Protein AF-A0A2V6CY61-F1 (afdb_monomer)

Sequence (206 aa):
MPGTGEECDGNGGNGAYAGGGGGGPGDGGGGGFGGGGGAGGVGNGGNGGFGGGGGSALSPGNGGAFGGHADPENGGGGAGLGGAIFSDGVGVTIRNSTFYNNSAAQGLANTAACNCGSPASNGDGVGGAVFSRNGSLTLVDVTISGNQSSGTGGVTGSGGGVVVYSDSSAAFTIQDTLLANNGASECFFTGNVTTSGVGNLVMSNG

Mean predicted aligned error: 5.8 Å

Radius of gyration: 19.44 Å; Cα contacts (8 Å, |Δi|>4): 864; chains: 1; bounding box: 52×30×65 Å

Nearest PDB structures (foldseek):
  7c7d-assembly1_A  TM=5.721E-01  e=4.050E+00  Streptomyces thermodiastaticus
  4ozz-assembly1_A  TM=5.059E-01  e=6.856E+00  Pseudomonas syringae pv. tomato str. DC3000

Solvent-accessible surface area (backbone atoms only — not comparable to full-atom values): 8680 Å² total; per-residue (Å²): 128,83,75,80,74,78,69,69,68,47,58,19,50,65,23,50,81,65,26,4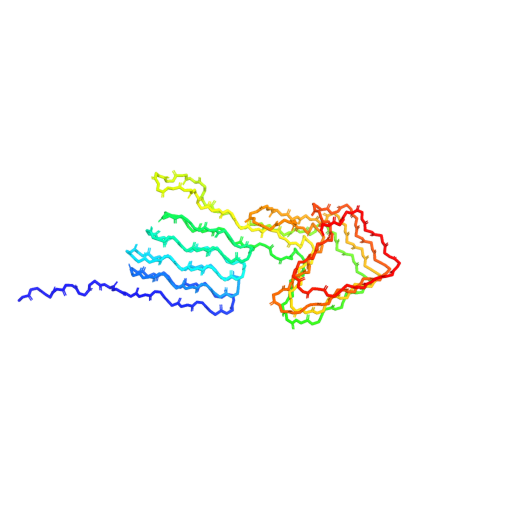5,15,32,57,15,53,19,30,16,5,34,16,12,49,54,5,30,16,5,35,11,48,82,27,36,15,4,33,16,13,52,23,1,4,3,3,16,4,82,45,42,7,44,28,22,82,32,10,3,33,21,16,57,88,27,39,17,3,28,35,15,62,18,34,74,38,66,46,71,65,45,78,45,78,48,62,76,41,76,49,65,63,26,52,5,54,37,29,74,28,57,59,75,63,53,102,81,61,73,47,14,29,34,7,21,3,27,3,0,26,31,22,39,29,37,21,35,44,36,39,32,47,28,39,36,30,52,8,30,34,37,50,72,57,74,54,97,54,26,4,1,24,32,25,43,38,21,97,70,50,24,37,40,38,41,28,52,23,40,40,41,71,33,32,63,25,24,42,24,64,45,67,44,62,50,76,50,74,48,76,58,49,72,76,44,75,75

Secondary structure (DSSP, 8-state):
---------PPPPPP-TTPPPPPBSSPPPPP-TTPPPPPBSSSBPPPP-TTPPPPPSSBPPPP-TTSPPP-SSSPPPPPEE-SSEEEESS-EEEEEEEEES-EEEPPPPP----TTSSPPPP--EE-SSEEEESSEEEEEEEEEES-EEE--SS-S---SSEEEEEEEEEEEEEES-EEES-SSSSEEEEEEEEEEEES-EES-B-

pLDDT: mean 90.08, std 12.02, range [45.91, 98.56]

Structure (mmCIF, N/CA/C/O backbone):
data_AF-A0A2V6CY61-F1
#
_entry.id   AF-A0A2V6CY61-F1
#
loop_
_atom_site.group_PDB
_atom_site.id
_atom_site.type_symbol
_atom_site.label_atom_id
_atom_site.label_alt_id
_atom_site.label_comp_id
_atom_site.label_asym_id
_atom_site.label_entity_id
_atom_site.label_seq_id
_atom_site.pdbx_PDB_ins_code
_atom_site.Cartn_x
_atom_site.Cartn_y
_atom_site.Cartn_z
_atom_site.occupancy
_atom_site.B_iso_or_equiv
_atom_site.auth_seq_id
_atom_site.auth_comp_id
_atom_site.auth_asym_id
_atom_site.auth_atom_id
_atom_site.pdbx_PDB_model_num
ATOM 1 N N . MET A 1 1 ? 31.617 -11.831 -44.313 1.00 49.31 1 MET A N 1
ATOM 2 C CA . MET A 1 1 ? 30.810 -10.705 -43.807 1.00 49.31 1 MET A CA 1
ATOM 3 C C . MET A 1 1 ? 30.778 -10.837 -42.295 1.00 49.31 1 MET A C 1
ATOM 5 O O . MET A 1 1 ? 30.472 -11.939 -41.852 1.00 49.31 1 MET A O 1
ATOM 9 N N . PRO A 1 2 ? 31.175 -9.821 -41.514 1.00 48.75 2 PRO A N 1
ATOM 10 C CA . PRO A 1 2 ? 30.897 -9.833 -40.083 1.00 48.75 2 PRO A CA 1
ATOM 11 C C . PRO A 1 2 ? 29.374 -9.812 -39.938 1.00 48.75 2 PRO A C 1
ATOM 13 O O . PRO A 1 2 ? 28.721 -9.023 -40.623 1.00 48.75 2 PRO A O 1
ATOM 16 N N . GLY A 1 3 ? 28.815 -10.728 -39.147 1.00 50.00 3 GLY A N 1
ATOM 17 C CA . GLY A 1 3 ? 27.382 -10.737 -38.873 1.00 50.00 3 GLY A CA 1
ATOM 18 C C . GLY A 1 3 ? 26.978 -9.366 -38.351 1.00 50.00 3 GLY A C 1
ATOM 19 O O . GLY A 1 3 ? 27.639 -8.829 -37.464 1.00 50.00 3 GLY A O 1
ATOM 20 N N . THR A 1 4 ? 25.943 -8.779 -38.947 1.00 54.25 4 THR A N 1
ATOM 21 C CA . THR A 1 4 ? 25.205 -7.688 -38.315 1.00 54.25 4 THR A CA 1
ATOM 22 C C . THR A 1 4 ? 24.820 -8.211 -36.944 1.00 54.25 4 THR A C 1
ATOM 24 O O . THR A 1 4 ? 24.083 -9.194 -36.877 1.00 54.25 4 THR A O 1
ATOM 27 N N . GLY A 1 5 ? 25.434 -7.669 -35.891 1.00 51.81 5 GLY A N 1
ATOM 28 C CA . GLY A 1 5 ? 25.135 -8.080 -34.531 1.00 51.81 5 GLY A CA 1
ATOM 29 C C . GLY A 1 5 ? 23.627 -8.050 -34.372 1.00 51.81 5 GLY A C 1
ATOM 30 O O . GLY A 1 5 ? 23.017 -7.011 -34.608 1.00 51.81 5 GLY A O 1
ATOM 31 N N . GLU A 1 6 ? 23.036 -9.200 -34.064 1.00 54.41 6 GLU A N 1
ATOM 32 C CA . GLU A 1 6 ? 21.750 -9.211 -33.391 1.00 54.41 6 GLU A CA 1
ATOM 33 C C . GLU A 1 6 ? 22.022 -8.448 -32.095 1.00 54.41 6 GLU A C 1
ATOM 35 O O . GLU A 1 6 ? 22.594 -8.990 -31.146 1.00 54.41 6 GLU A O 1
ATOM 40 N N . GLU A 1 7 ? 21.762 -7.136 -32.108 1.00 59.94 7 GLU A N 1
ATOM 41 C CA . GLU A 1 7 ? 21.542 -6.403 -30.875 1.00 59.94 7 GLU A CA 1
ATOM 42 C C . GLU A 1 7 ? 20.523 -7.243 -30.124 1.00 59.94 7 GLU A C 1
ATOM 44 O O . GLU A 1 7 ? 19.507 -7.667 -30.680 1.00 59.94 7 GLU A O 1
ATOM 49 N N . CYS A 1 8 ? 20.882 -7.644 -28.908 1.00 62.34 8 CYS A N 1
ATOM 50 C CA . CYS A 1 8 ? 19.969 -8.367 -28.057 1.00 62.34 8 CYS A CA 1
ATOM 51 C C . CYS A 1 8 ? 18.772 -7.433 -27.852 1.00 62.34 8 CYS A C 1
ATOM 53 O O . CYS A 1 8 ? 18.807 -6.646 -26.931 1.00 62.34 8 CYS A O 1
ATOM 55 N N . ASP A 1 9 ? 17.736 -7.477 -28.685 1.00 72.31 9 ASP A N 1
ATOM 56 C CA . ASP A 1 9 ? 16.519 -6.658 -28.562 1.00 72.31 9 ASP A CA 1
ATOM 57 C C . ASP A 1 9 ? 15.509 -7.355 -27.636 1.00 72.31 9 ASP A C 1
ATOM 59 O O . ASP A 1 9 ? 14.292 -7.313 -27.814 1.00 72.31 9 ASP A O 1
ATOM 63 N N . GLY A 1 10 ? 16.028 -8.099 -26.659 1.00 86.69 10 GLY A N 1
ATOM 64 C CA . GLY A 1 10 ? 15.229 -8.896 -25.749 1.00 86.69 10 GLY A CA 1
ATOM 65 C C . GLY A 1 10 ? 14.416 -7.995 -24.832 1.00 86.69 10 GLY A C 1
ATOM 66 O O . GLY A 1 10 ? 14.982 -7.260 -24.021 1.00 86.69 10 GLY A O 1
ATOM 67 N N . ASN A 1 11 ? 13.094 -8.098 -24.928 1.00 94.31 11 ASN A N 1
ATOM 68 C CA . ASN A 1 11 ? 12.200 -7.511 -23.942 1.00 94.31 11 ASN A CA 1
ATOM 69 C C . ASN A 1 11 ? 12.273 -8.288 -22.625 1.00 94.31 11 ASN A C 1
ATOM 71 O O . ASN A 1 11 ? 12.422 -9.514 -22.597 1.00 94.31 11 ASN A O 1
ATOM 75 N N . GLY A 1 12 ? 12.120 -7.557 -21.530 1.00 95.50 12 GLY A N 1
ATOM 76 C CA . GLY A 1 12 ? 11.993 -8.107 -20.196 1.00 95.50 12 GLY A CA 1
ATOM 77 C C . GLY A 1 12 ? 10.697 -8.898 -20.012 1.00 95.50 12 GLY A C 1
ATOM 78 O O . GLY A 1 12 ? 9.637 -8.540 -20.524 1.00 95.50 12 GLY A O 1
ATOM 79 N N . GLY A 1 13 ? 10.767 -9.989 -19.249 1.00 96.56 13 GLY A N 1
ATOM 80 C CA . GLY A 1 13 ? 9.587 -10.778 -18.891 1.00 96.56 13 GLY A CA 1
ATOM 81 C C . GLY A 1 13 ? 8.733 -10.094 -17.822 1.00 96.56 13 GLY A C 1
ATOM 82 O O . GLY A 1 13 ? 9.265 -9.474 -16.905 1.00 96.56 13 GLY A O 1
ATOM 83 N N . ASN A 1 14 ? 7.412 -10.241 -17.904 1.00 97.56 14 ASN A N 1
ATOM 84 C CA . ASN A 1 14 ? 6.507 -9.719 -16.880 1.00 97.56 14 ASN A CA 1
ATOM 85 C C . ASN A 1 14 ? 6.569 -10.554 -15.593 1.00 97.56 14 ASN A C 1
ATOM 87 O O . ASN A 1 14 ? 6.649 -11.784 -15.633 1.00 97.56 14 ASN A O 1
ATOM 91 N N . GLY A 1 15 ? 6.472 -9.874 -14.456 1.00 96.62 15 GLY A N 1
ATOM 92 C CA . GLY A 1 15 ? 6.375 -10.486 -13.142 1.00 96.62 15 GLY A CA 1
ATOM 93 C C . GLY A 1 15 ? 4.994 -11.089 -12.871 1.00 96.62 15 GLY A C 1
ATOM 94 O O . GLY A 1 15 ? 3.961 -10.562 -13.284 1.00 96.62 15 GLY A O 1
ATOM 95 N N . ALA A 1 16 ? 4.977 -12.201 -12.138 1.00 94.44 16 ALA A N 1
ATOM 96 C CA . ALA A 1 16 ? 3.767 -12.759 -11.532 1.00 94.44 16 ALA A CA 1
ATOM 97 C C . ALA A 1 16 ? 3.518 -12.130 -10.145 1.00 94.44 16 ALA A C 1
ATOM 99 O O . ALA A 1 16 ? 4.189 -11.178 -9.760 1.00 94.44 16 ALA A O 1
ATOM 100 N N . TYR A 1 17 ? 2.566 -12.643 -9.362 1.00 93.12 17 TYR A N 1
ATOM 101 C CA . TYR A 1 17 ? 2.333 -12.174 -7.988 1.00 93.12 17 TYR A CA 1
ATOM 102 C C . TYR A 1 17 ? 3.640 -12.148 -7.168 1.00 93.12 17 TYR A C 1
ATOM 104 O O . TYR A 1 17 ? 4.367 -13.140 -7.152 1.00 93.12 17 TYR A O 1
ATOM 112 N N . ALA A 1 18 ? 3.942 -11.014 -6.524 1.00 89.44 18 ALA A N 1
ATOM 113 C CA . ALA A 1 18 ? 5.205 -10.707 -5.835 1.00 89.44 18 ALA A CA 1
ATOM 114 C C . ALA A 1 18 ? 6.481 -10.725 -6.706 1.00 89.44 18 ALA A C 1
ATOM 116 O O . ALA A 1 18 ? 7.573 -10.463 -6.207 1.00 89.44 18 ALA A O 1
ATOM 117 N N . GLY A 1 19 ? 6.367 -11.008 -8.004 1.00 94.69 19 GLY A N 1
ATOM 118 C CA . GLY A 1 19 ? 7.470 -11.007 -8.956 1.00 94.69 19 GLY A CA 1
ATOM 119 C C . GLY A 1 19 ? 7.670 -9.635 -9.592 1.00 94.69 19 GLY A C 1
ATOM 120 O O . GLY A 1 19 ? 6.715 -9.002 -10.043 1.00 94.69 19 GLY A O 1
ATOM 121 N N . GLY A 1 20 ? 8.923 -9.190 -9.656 1.00 96.25 20 GLY A N 1
ATOM 122 C CA . GLY A 1 20 ? 9.311 -8.024 -10.447 1.00 96.25 20 GLY A CA 1
ATOM 123 C C . GLY A 1 20 ? 9.363 -8.335 -11.943 1.00 96.25 20 GLY A C 1
ATOM 124 O O . GLY A 1 20 ? 9.482 -9.495 -12.345 1.00 96.25 20 GLY A O 1
ATOM 125 N N . GLY A 1 21 ? 9.285 -7.290 -12.758 1.00 96.88 21 GLY A N 1
ATOM 126 C CA . GLY A 1 21 ? 9.560 -7.380 -14.183 1.00 96.88 21 GLY A CA 1
ATOM 127 C C . GLY A 1 21 ? 11.053 -7.553 -14.460 1.00 96.88 21 GLY A C 1
ATOM 128 O O . GLY A 1 21 ? 11.902 -6.965 -13.788 1.00 96.88 21 GLY A O 1
ATOM 129 N N . GLY A 1 22 ? 11.389 -8.364 -15.459 1.00 96.31 22 GLY A N 1
ATOM 130 C CA . GLY A 1 22 ?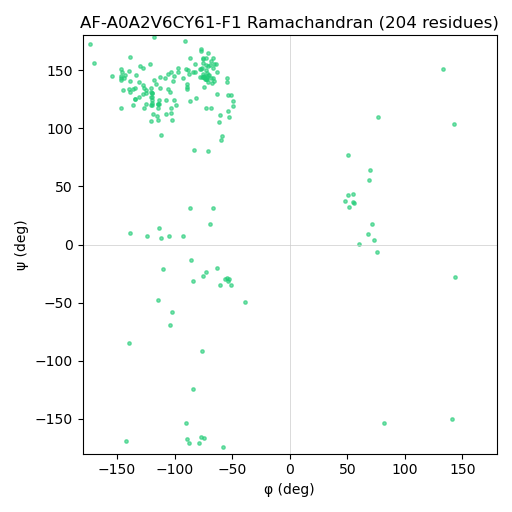 12.755 -8.492 -15.953 1.00 96.31 22 GLY A CA 1
ATOM 131 C C . GLY A 1 22 ? 13.201 -7.215 -16.660 1.00 96.31 22 GLY A C 1
ATOM 132 O O . GLY A 1 22 ? 12.408 -6.578 -17.350 1.00 96.31 22 GLY A O 1
ATOM 133 N N . GLY A 1 23 ? 14.469 -6.844 -16.502 1.00 95.38 23 GLY A N 1
ATOM 134 C CA . GLY A 1 23 ? 15.074 -5.808 -17.334 1.00 95.38 23 GLY A CA 1
ATOM 135 C C . GLY A 1 23 ? 15.331 -6.318 -18.751 1.00 95.38 23 GLY A C 1
ATOM 136 O O . GLY A 1 23 ? 15.508 -7.522 -18.955 1.00 95.38 23 GLY A O 1
ATOM 137 N N . GLY A 1 24 ? 15.369 -5.404 -19.712 1.00 91.94 24 GLY A N 1
ATOM 138 C CA . GLY A 1 24 ? 15.649 -5.724 -21.102 1.00 91.94 24 GLY A CA 1
ATOM 139 C C . GLY A 1 24 ? 16.409 -4.594 -21.797 1.00 91.94 24 GLY A C 1
ATOM 140 O O . GLY A 1 24 ? 16.142 -3.428 -21.524 1.00 91.94 24 GLY A O 1
ATOM 141 N N . PRO A 1 25 ? 17.356 -4.900 -22.696 1.00 90.75 25 PRO A N 1
ATOM 142 C CA . PRO A 1 25 ? 17.915 -3.913 -23.629 1.00 90.75 25 PRO A CA 1
ATOM 143 C C . PRO A 1 25 ? 16.841 -3.215 -24.489 1.00 90.75 25 PRO A C 1
ATOM 145 O O . PRO A 1 25 ? 17.009 -2.040 -24.811 1.00 90.75 25 PRO A O 1
ATOM 148 N N . GLY A 1 26 ? 15.730 -3.903 -24.789 1.00 92.75 26 GLY A N 1
ATOM 149 C CA . GLY A 1 26 ? 14.505 -3.321 -25.348 1.00 92.75 26 GLY A CA 1
ATOM 150 C C . GLY A 1 26 ? 13.592 -2.732 -24.265 1.00 92.75 26 GLY A C 1
ATOM 151 O O . GLY A 1 26 ? 14.015 -1.878 -23.483 1.00 92.75 26 GLY A O 1
ATOM 152 N N . ASP A 1 27 ? 12.338 -3.187 -24.220 1.00 95.75 27 ASP A N 1
ATOM 153 C CA . ASP A 1 27 ? 11.388 -2.818 -23.165 1.00 95.75 27 ASP A CA 1
ATOM 154 C C . ASP A 1 27 ? 11.654 -3.599 -21.868 1.00 95.75 27 ASP A C 1
ATOM 156 O O . ASP A 1 27 ? 11.976 -4.790 -21.886 1.00 95.75 27 ASP A O 1
ATOM 160 N N . GLY A 1 28 ? 11.448 -2.950 -20.726 1.00 96.94 28 GLY A N 1
ATOM 161 C CA . GLY A 1 28 ? 11.366 -3.595 -19.424 1.00 96.94 28 GLY A CA 1
ATOM 162 C C . GLY A 1 28 ? 10.019 -4.292 -19.216 1.00 96.94 28 GLY A C 1
ATOM 163 O O . GLY A 1 28 ? 8.968 -3.806 -19.633 1.00 96.94 28 GLY A O 1
ATOM 164 N N . GLY A 1 29 ? 10.031 -5.436 -18.532 1.00 97.75 29 GLY A N 1
ATOM 165 C CA . GLY A 1 29 ? 8.809 -6.157 -18.180 1.00 97.75 29 GLY A CA 1
ATOM 166 C C . GLY A 1 29 ? 8.016 -5.444 -17.082 1.00 97.75 29 GLY A C 1
ATOM 167 O O . GLY A 1 29 ? 8.593 -4.833 -16.183 1.00 97.75 29 GLY A O 1
ATOM 168 N N . GLY A 1 30 ? 6.689 -5.544 -17.107 1.00 97.94 30 GLY A N 1
ATOM 169 C CA . GLY A 1 30 ? 5.834 -5.050 -16.026 1.00 97.94 30 GLY A CA 1
ATOM 170 C C . GLY A 1 30 ? 5.962 -5.898 -14.757 1.00 97.94 30 GLY A C 1
ATOM 171 O O . GLY A 1 30 ? 6.148 -7.113 -14.831 1.00 97.94 30 GLY A O 1
ATOM 172 N N . GLY A 1 31 ? 5.852 -5.274 -13.587 1.00 97.38 31 GLY A N 1
ATOM 173 C CA . GLY A 1 31 ? 5.807 -5.969 -12.303 1.00 97.38 31 GLY A CA 1
ATOM 174 C C . GLY A 1 31 ? 4.435 -6.586 -12.018 1.00 97.38 31 GLY A C 1
ATOM 175 O O . GLY A 1 31 ? 3.404 -6.083 -12.465 1.00 97.38 31 GLY A O 1
ATOM 176 N N . GLY A 1 32 ? 4.405 -7.674 -11.248 1.00 94.94 32 GLY A N 1
ATOM 177 C CA . GLY A 1 32 ? 3.160 -8.215 -10.703 1.00 94.94 32 GLY A CA 1
ATOM 178 C C 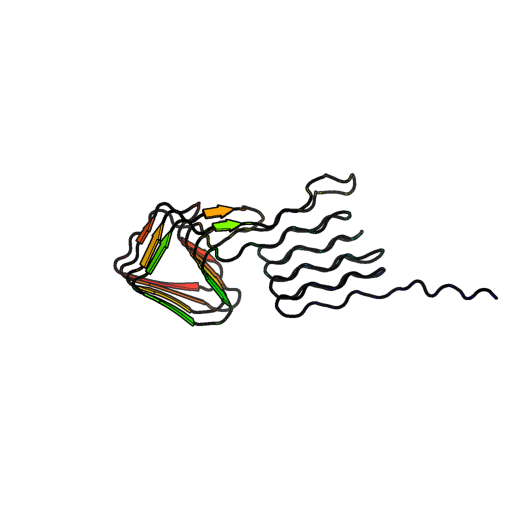. GLY A 1 32 ? 2.815 -7.606 -9.342 1.00 94.94 32 GLY A C 1
ATOM 179 O O . GLY A 1 32 ? 3.388 -6.601 -8.931 1.00 94.94 32 GLY A O 1
ATOM 180 N N . PHE A 1 33 ? 1.859 -8.186 -8.609 1.00 93.44 33 PHE A N 1
ATOM 181 C CA . PHE A 1 33 ? 1.401 -7.625 -7.328 1.00 93.44 33 PHE A CA 1
ATOM 182 C C . PHE A 1 33 ? 2.566 -7.389 -6.347 1.00 93.44 33 PHE A C 1
ATOM 184 O O . PHE A 1 33 ? 3.204 -8.346 -5.923 1.00 93.44 33 PHE A O 1
ATOM 191 N N . GLY A 1 34 ? 2.850 -6.127 -6.001 1.00 90.62 34 GLY A N 1
ATOM 192 C CA . GLY A 1 34 ? 3.970 -5.738 -5.127 1.00 90.62 34 GLY A CA 1
ATOM 193 C C . GLY A 1 34 ? 5.363 -5.771 -5.779 1.00 90.62 34 GLY A C 1
ATOM 194 O O . GLY A 1 34 ? 6.325 -5.326 -5.163 1.00 90.62 34 GLY A O 1
ATOM 195 N N . GLY A 1 35 ? 5.487 -6.259 -7.016 1.00 95.25 35 GLY A N 1
ATOM 196 C CA . GLY A 1 35 ? 6.735 -6.273 -7.775 1.00 95.25 35 GLY A CA 1
ATOM 197 C C . GLY A 1 35 ? 6.927 -4.998 -8.594 1.00 95.25 35 GLY A C 1
ATOM 198 O O . GLY A 1 35 ? 5.983 -4.496 -9.208 1.00 95.25 35 GLY A O 1
ATOM 199 N N . GLY A 1 36 ? 8.154 -4.475 -8.613 1.00 96.69 36 GLY A N 1
ATOM 200 C CA . GLY A 1 36 ? 8.527 -3.332 -9.449 1.00 96.69 36 GLY A CA 1
ATOM 201 C C . GLY A 1 36 ? 8.640 -3.690 -10.933 1.00 96.69 36 GLY A C 1
ATOM 202 O O . GLY A 1 36 ? 8.780 -4.862 -11.294 1.00 96.69 36 GLY A O 1
ATOM 203 N N . GLY A 1 37 ? 8.579 -2.676 -11.790 1.00 97.69 37 GLY A N 1
ATOM 204 C CA . GLY A 1 37 ? 8.854 -2.821 -13.215 1.00 97.69 37 GLY A CA 1
ATOM 205 C C . GLY A 1 37 ? 10.344 -3.010 -13.510 1.00 97.69 37 GLY A C 1
ATOM 206 O O . GLY A 1 37 ? 11.206 -2.526 -12.776 1.00 97.69 37 GLY A O 1
ATOM 207 N N . GLY A 1 38 ? 10.651 -3.721 -14.592 1.00 97.31 38 GLY A N 1
ATOM 208 C CA . GLY A 1 38 ? 12.016 -3.894 -15.082 1.00 97.31 38 GLY A CA 1
ATOM 209 C C . GLY A 1 38 ? 12.521 -2.659 -15.826 1.00 97.31 38 GLY A C 1
ATOM 210 O O . GLY A 1 38 ? 11.737 -1.930 -16.432 1.00 97.31 38 GLY A O 1
ATOM 211 N N . ALA A 1 39 ? 13.833 -2.426 -15.800 1.00 96.31 39 ALA A N 1
ATOM 212 C CA . ALA A 1 39 ? 14.441 -1.351 -16.581 1.00 96.31 39 ALA A CA 1
ATOM 213 C C . ALA A 1 39 ? 14.420 -1.674 -18.085 1.00 96.31 39 ALA A C 1
ATOM 215 O O . ALA A 1 39 ? 14.670 -2.818 -18.476 1.00 96.31 39 ALA A O 1
ATOM 216 N N . GLY A 1 40 ? 14.141 -0.663 -18.903 1.00 93.38 40 GLY A N 1
ATOM 217 C CA . GLY A 1 40 ? 14.290 -0.710 -20.356 1.00 93.38 40 GLY A CA 1
ATOM 218 C C . GLY A 1 40 ? 15.576 -0.004 -20.774 1.00 93.38 40 GLY A C 1
ATOM 219 O O . GLY A 1 40 ? 15.941 1.016 -20.192 1.00 93.38 40 GLY A O 1
ATOM 220 N N . GLY A 1 41 ? 16.283 -0.549 -21.761 1.00 88.06 41 GLY A N 1
ATOM 221 C CA . GLY A 1 41 ? 17.471 0.080 -22.330 1.00 88.06 41 GLY A CA 1
ATOM 222 C C . GLY A 1 41 ? 17.080 1.226 -23.259 1.00 88.06 41 GLY A C 1
ATOM 223 O O . GLY A 1 41 ? 16.915 2.368 -22.834 1.00 88.06 41 GLY A O 1
ATOM 224 N N . VAL A 1 42 ? 16.921 0.910 -24.545 1.00 87.25 42 VAL A N 1
ATOM 225 C CA . VAL A 1 42 ? 16.436 1.871 -25.553 1.00 87.25 42 VAL A CA 1
ATOM 226 C C . VAL A 1 42 ? 14.905 1.941 -25.624 1.00 87.25 42 VAL A C 1
ATOM 228 O O . VAL A 1 42 ? 14.372 2.857 -26.248 1.00 87.25 42 VAL A O 1
ATOM 231 N N . GLY A 1 43 ? 14.208 0.981 -25.005 1.00 90.75 43 GLY A N 1
ATOM 232 C CA . GLY A 1 43 ? 12.749 0.900 -24.964 1.00 90.75 43 GLY A CA 1
ATOM 233 C C . GLY A 1 43 ? 12.114 1.624 -23.774 1.00 90.75 43 GLY A C 1
ATOM 234 O O . GLY A 1 43 ? 12.646 2.597 -23.236 1.00 90.75 43 GLY A O 1
ATOM 235 N N . ASN A 1 44 ? 10.938 1.147 -23.377 1.00 95.50 44 ASN A N 1
ATOM 236 C CA . ASN A 1 44 ? 10.169 1.661 -22.248 1.00 95.50 44 ASN A CA 1
ATOM 237 C C . ASN A 1 44 ? 10.539 0.947 -20.948 1.00 95.50 44 ASN A C 1
ATOM 239 O O . ASN A 1 44 ? 10.873 -0.236 -20.942 1.00 95.50 44 ASN A O 1
ATOM 243 N N . GLY A 1 45 ? 10.406 1.645 -19.827 1.00 97.00 45 GLY A N 1
ATOM 244 C CA . GLY A 1 45 ? 10.481 1.045 -18.506 1.00 97.00 45 GLY A CA 1
ATOM 245 C C . GLY A 1 45 ? 9.202 0.271 -18.206 1.00 97.00 45 GLY A C 1
ATOM 246 O O . GLY A 1 45 ? 8.100 0.680 -18.579 1.00 97.00 45 GLY A O 1
ATOM 247 N N . GLY A 1 46 ? 9.331 -0.847 -17.502 1.00 98.00 46 GLY A N 1
ATOM 248 C CA . GLY A 1 46 ? 8.175 -1.604 -17.047 1.00 98.00 46 GLY A CA 1
ATOM 249 C C . GLY A 1 46 ? 7.359 -0.816 -16.022 1.00 98.00 46 GLY A C 1
ATOM 250 O O . GLY A 1 46 ? 7.917 -0.171 -15.136 1.00 98.00 46 GLY A O 1
ATOM 251 N N . ASN A 1 47 ? 6.031 -0.898 -16.088 1.00 97.94 47 ASN A N 1
ATOM 252 C CA . ASN A 1 47 ? 5.182 -0.382 -15.011 1.00 97.94 47 ASN A CA 1
ATOM 253 C C . ASN A 1 47 ? 5.268 -1.304 -13.786 1.00 97.94 47 ASN A C 1
ATOM 255 O O . ASN A 1 47 ? 5.317 -2.527 -13.932 1.00 97.94 47 ASN A O 1
ATOM 259 N N . GLY A 1 48 ? 5.257 -0.737 -12.584 1.00 97.12 48 GLY A N 1
ATOM 260 C CA . GLY A 1 48 ? 5.128 -1.498 -11.347 1.00 97.12 48 GLY A CA 1
ATOM 261 C C . GLY A 1 48 ? 3.720 -2.068 -11.170 1.00 97.12 48 GLY A C 1
ATOM 262 O O . GLY A 1 48 ? 2.740 -1.529 -11.690 1.00 97.12 48 GLY A O 1
ATOM 263 N N . GLY A 1 49 ? 3.601 -3.168 -10.425 1.00 95.69 49 GLY A N 1
ATOM 264 C CA . GLY A 1 49 ? 2.293 -3.657 -9.986 1.00 95.69 49 GLY A CA 1
ATOM 265 C C . GLY A 1 49 ? 1.759 -2.867 -8.788 1.00 95.69 49 GLY A C 1
ATOM 266 O O . GLY A 1 49 ? 2.345 -1.872 -8.393 1.00 95.69 49 GLY A O 1
ATOM 267 N N . PHE A 1 50 ? 0.667 -3.321 -8.163 1.00 93.56 50 PHE A N 1
ATOM 268 C CA . PHE A 1 50 ? -0.097 -2.580 -7.134 1.00 93.56 50 PHE A CA 1
ATOM 269 C C . PHE A 1 50 ? 0.725 -1.750 -6.120 1.00 93.56 50 PHE A C 1
ATOM 271 O O . PHE A 1 50 ? 0.430 -0.576 -5.910 1.00 93.56 50 PHE A O 1
ATOM 278 N N . GLY A 1 51 ? 1.755 -2.351 -5.518 1.00 93.94 51 GLY A N 1
ATOM 279 C CA . GLY A 1 51 ? 2.707 -1.679 -4.624 1.00 93.94 51 GLY A CA 1
ATOM 280 C C . GLY A 1 51 ? 4.134 -1.604 -5.176 1.00 93.94 51 GLY A C 1
ATOM 281 O O . GLY A 1 51 ? 5.066 -1.384 -4.419 1.00 93.94 51 GLY A O 1
ATOM 282 N N . GLY A 1 52 ? 4.345 -1.869 -6.461 1.00 95.50 52 GLY A N 1
ATOM 283 C CA . GLY A 1 52 ? 5.657 -1.822 -7.098 1.00 95.50 52 GLY A CA 1
ATOM 284 C C . GLY A 1 52 ? 5.941 -0.461 -7.723 1.00 95.50 52 GLY A C 1
ATOM 285 O O . GLY A 1 52 ? 5.045 0.156 -8.297 1.00 95.50 52 GLY A O 1
ATOM 286 N N . GLY A 1 53 ? 7.194 -0.014 -7.649 1.00 95.81 53 GLY A N 1
ATOM 28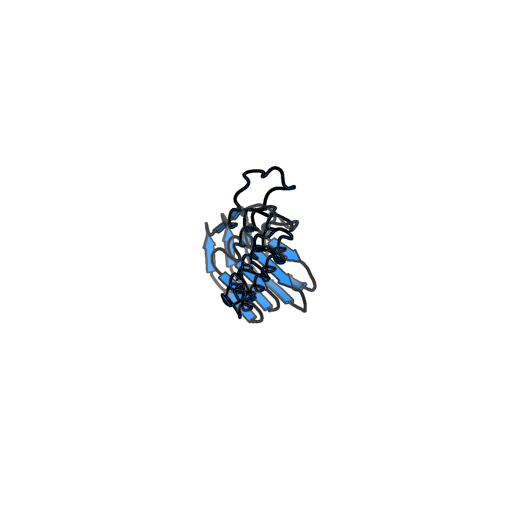7 C CA . GLY A 1 53 ? 7.654 1.162 -8.384 1.00 95.81 53 GLY A CA 1
ATOM 288 C C . GLY A 1 53 ? 7.861 0.881 -9.876 1.00 95.81 53 GLY A C 1
ATOM 289 O O . GLY A 1 53 ? 7.998 -0.274 -10.290 1.00 95.81 53 GLY A O 1
ATOM 290 N N . GLY A 1 54 ? 7.879 1.935 -10.689 1.00 96.62 54 GLY A N 1
ATOM 291 C CA . GLY A 1 54 ? 8.205 1.836 -12.114 1.00 96.62 54 GLY A CA 1
ATOM 292 C C . GLY A 1 54 ? 9.676 1.484 -12.372 1.00 96.62 54 GLY A C 1
ATOM 293 O O . GLY A 1 54 ? 10.540 1.733 -11.529 1.00 96.62 54 GLY A O 1
ATOM 294 N N . GLY A 1 55 ? 9.967 0.930 -13.548 1.00 96.69 55 GLY A N 1
ATOM 295 C CA . GLY A 1 55 ? 11.327 0.710 -14.046 1.00 96.69 55 GLY A CA 1
ATOM 296 C C . GLY A 1 55 ? 11.871 1.922 -14.807 1.00 96.69 55 GLY A C 1
ATOM 297 O O . GLY A 1 55 ? 11.114 2.622 -15.482 1.00 96.69 55 GLY A O 1
ATOM 298 N N . SER A 1 56 ? 13.179 2.169 -14.718 1.00 95.00 56 SER A N 1
ATOM 299 C CA . SER A 1 56 ? 13.839 3.248 -15.463 1.00 95.00 56 SER A CA 1
ATOM 300 C C . SER A 1 56 ? 14.006 2.904 -16.941 1.00 95.00 56 SER A C 1
ATOM 302 O O . SER A 1 56 ? 14.244 1.749 -17.292 1.00 95.00 56 SER A O 1
ATOM 304 N N . ALA A 1 57 ? 13.869 3.911 -17.800 1.00 94.25 57 ALA A N 1
ATOM 305 C CA . ALA A 1 57 ? 14.220 3.881 -19.221 1.00 94.25 57 ALA A CA 1
ATOM 306 C C . ALA A 1 57 ? 14.065 5.287 -19.814 1.00 94.25 57 ALA A C 1
ATOM 308 O O . ALA A 1 57 ? 13.456 6.150 -19.191 1.00 94.25 57 ALA A O 1
ATOM 309 N N . LEU A 1 58 ? 14.475 5.508 -21.067 1.00 90.50 58 LEU A N 1
ATOM 310 C CA . LEU A 1 58 ? 14.213 6.780 -21.764 1.00 90.50 58 LEU A CA 1
ATOM 311 C C . LEU A 1 58 ? 12.734 7.205 -21.716 1.00 90.50 58 LEU A C 1
ATOM 313 O O . LEU A 1 58 ? 12.440 8.394 -21.611 1.00 90.50 58 LEU A O 1
ATOM 317 N N . SER A 1 59 ? 11.819 6.231 -21.767 1.00 93.44 59 SER A N 1
ATOM 318 C CA . SER A 1 59 ? 10.402 6.393 -21.420 1.00 93.44 59 SER A CA 1
ATOM 319 C C . SER A 1 59 ? 10.106 5.611 -20.133 1.00 93.44 59 SER A C 1
ATOM 321 O O . SER A 1 59 ? 9.877 4.401 -20.209 1.00 93.44 59 SER A O 1
ATOM 323 N N . PRO A 1 60 ? 10.161 6.251 -18.950 1.00 95.00 60 PRO A N 1
ATOM 324 C CA . PRO A 1 60 ? 10.091 5.553 -17.668 1.00 95.00 60 PRO A CA 1
ATOM 325 C C . PRO A 1 60 ? 8.736 4.900 -17.406 1.00 95.00 60 PRO A C 1
ATOM 327 O O . PRO A 1 60 ? 7.689 5.384 -17.842 1.00 95.00 60 PRO A O 1
ATOM 330 N N . GLY A 1 61 ? 8.760 3.820 -16.628 1.00 96.44 61 GLY A N 1
ATOM 331 C CA . GLY A 1 61 ? 7.558 3.151 -16.156 1.00 96.44 61 GLY A CA 1
ATOM 332 C C . GLY A 1 61 ? 6.868 3.904 -15.017 1.00 96.44 61 GLY A C 1
ATOM 333 O O . GLY A 1 61 ? 7.494 4.573 -14.190 1.00 96.44 61 GLY A O 1
ATOM 334 N N . ASN A 1 62 ? 5.554 3.735 -14.926 1.00 96.00 62 ASN A N 1
ATOM 335 C CA . ASN A 1 62 ? 4.758 4.228 -13.809 1.00 96.00 62 ASN A CA 1
ATOM 336 C C . ASN A 1 62 ? 4.785 3.252 -12.630 1.00 96.00 62 ASN A C 1
ATOM 338 O O . ASN A 1 62 ? 4.846 2.038 -12.827 1.00 96.00 62 ASN A O 1
ATOM 342 N N . GLY A 1 63 ? 4.698 3.775 -11.408 1.00 95.00 63 GLY A N 1
ATOM 343 C CA . GLY A 1 63 ? 4.400 2.953 -10.239 1.00 95.00 63 GLY A CA 1
ATOM 344 C C . GLY A 1 63 ? 2.946 2.478 -10.233 1.00 95.00 63 GLY A C 1
ATOM 345 O O . GLY A 1 63 ? 2.106 2.983 -10.984 1.00 95.00 63 GLY A O 1
ATOM 346 N N . GLY A 1 64 ? 2.652 1.486 -9.393 1.00 94.00 64 GLY A N 1
ATOM 347 C CA . GLY A 1 64 ? 1.275 1.085 -9.113 1.00 94.00 64 GLY A CA 1
ATOM 348 C C . GLY A 1 64 ? 0.534 2.066 -8.207 1.00 94.00 64 GLY A C 1
ATOM 349 O O . GLY A 1 64 ? 1.003 3.163 -7.931 1.00 94.00 64 GLY A O 1
ATOM 350 N N . ALA A 1 65 ? -0.616 1.637 -7.682 1.00 91.81 65 ALA A N 1
ATOM 351 C CA . ALA A 1 65 ? -1.482 2.456 -6.827 1.00 91.81 65 ALA A CA 1
ATOM 352 C C . ALA A 1 65 ? -0.769 3.080 -5.611 1.00 91.81 65 ALA A C 1
ATOM 354 O O . ALA A 1 65 ? -1.156 4.160 -5.181 1.00 91.81 65 ALA A O 1
ATOM 355 N N . PHE A 1 66 ? 0.248 2.399 -5.075 1.00 92.62 66 PHE A N 1
ATOM 356 C CA . PHE A 1 66 ? 1.065 2.865 -3.947 1.00 92.62 66 PHE A CA 1
ATOM 357 C C . PHE A 1 66 ? 2.566 2.903 -4.284 1.00 92.62 66 PHE A C 1
ATOM 359 O O . PHE A 1 66 ? 3.406 3.057 -3.399 1.00 92.62 66 PHE A O 1
ATOM 366 N N . GLY A 1 67 ? 2.928 2.676 -5.548 1.00 93.94 67 GLY A N 1
ATOM 367 C CA . GLY A 1 67 ? 4.315 2.663 -6.001 1.00 93.94 67 GLY A CA 1
ATOM 368 C C . GLY A 1 67 ? 4.719 4.001 -6.604 1.00 93.94 67 GLY A C 1
ATOM 369 O O . GLY A 1 67 ? 3.915 4.672 -7.240 1.00 93.94 67 GLY A O 1
ATOM 370 N N . GLY A 1 68 ? 5.987 4.360 -6.460 1.00 93.69 68 GLY A N 1
ATOM 371 C CA . GLY A 1 68 ? 6.547 5.550 -7.077 1.00 93.69 68 GLY A CA 1
ATOM 372 C C . GLY A 1 68 ? 6.783 5.381 -8.578 1.00 93.69 68 GLY A C 1
ATOM 373 O O . GLY A 1 68 ? 7.124 4.299 -9.067 1.00 93.69 68 GLY A O 1
ATOM 374 N N . HIS A 1 69 ? 6.631 6.470 -9.323 1.00 94.25 69 HIS A N 1
ATOM 375 C CA . HIS A 1 69 ? 7.030 6.574 -10.726 1.00 94.25 69 HIS A CA 1
ATOM 376 C C . HIS A 1 69 ? 8.555 6.616 -10.861 1.00 94.25 69 HIS A C 1
ATOM 378 O O . HIS A 1 69 ? 9.233 7.241 -10.040 1.00 94.25 69 HIS A O 1
ATOM 384 N N . ALA A 1 70 ? 9.071 5.963 -11.902 1.00 94.69 70 ALA A N 1
ATOM 385 C CA . ALA A 1 70 ? 10.474 6.046 -12.280 1.00 94.69 70 ALA A CA 1
ATOM 386 C C . ALA A 1 70 ? 10.792 7.358 -13.007 1.00 94.69 70 ALA A C 1
ATOM 388 O O . ALA A 1 70 ? 9.902 8.058 -13.492 1.00 94.69 70 ALA A O 1
ATOM 389 N N . ASP A 1 71 ? 12.083 7.634 -13.128 1.00 93.44 71 ASP A N 1
ATOM 390 C CA . ASP A 1 71 ? 12.641 8.583 -14.082 1.00 93.44 71 ASP A CA 1
ATOM 391 C C . ASP A 1 71 ? 13.582 7.835 -15.055 1.00 93.44 71 ASP A C 1
ATOM 393 O O . ASP A 1 71 ? 13.730 6.608 -14.959 1.00 93.44 71 ASP A O 1
ATOM 397 N N . PRO A 1 72 ? 14.191 8.520 -16.039 1.00 92.50 72 PRO A N 1
ATOM 398 C CA . PRO A 1 72 ? 15.030 7.833 -17.014 1.00 92.50 72 PRO A CA 1
ATOM 399 C C . PRO A 1 72 ? 16.282 7.142 -16.478 1.00 92.50 72 PRO A C 1
ATOM 401 O O . PRO A 1 72 ? 16.800 6.238 -17.131 1.00 92.50 72 PRO A O 1
ATOM 404 N N . GLU A 1 73 ? 16.758 7.521 -15.299 1.00 91.50 73 GLU A N 1
ATOM 405 C CA . GLU A 1 73 ? 17.984 6.997 -14.699 1.00 91.50 73 GLU A CA 1
ATOM 406 C C . GLU A 1 73 ? 17.695 6.111 -13.475 1.00 91.50 73 GLU A C 1
ATOM 408 O O . GLU A 1 73 ? 18.508 5.256 -13.122 1.00 91.50 73 GLU A O 1
ATOM 413 N N . ASN A 1 74 ? 16.525 6.261 -12.852 1.00 93.12 74 ASN A N 1
ATOM 414 C CA . ASN A 1 74 ? 16.198 5.691 -11.553 1.00 93.12 74 ASN A CA 1
ATOM 415 C C . ASN A 1 74 ? 14.816 5.029 -11.548 1.00 93.12 74 ASN A C 1
ATOM 417 O O . ASN A 1 74 ? 13.824 5.590 -12.009 1.00 93.12 74 ASN A O 1
ATOM 421 N N . GLY A 1 75 ? 14.739 3.831 -10.966 1.00 93.94 75 GLY A N 1
ATOM 422 C CA . GLY A 1 75 ? 13.461 3.181 -10.683 1.00 93.94 75 GLY A CA 1
ATOM 423 C C . GLY A 1 75 ? 12.685 3.901 -9.576 1.00 93.94 75 GLY A C 1
ATOM 424 O O . GLY A 1 75 ? 13.268 4.553 -8.705 1.00 93.94 75 GLY A O 1
ATOM 425 N N . GLY A 1 76 ? 11.363 3.754 -9.598 1.00 94.44 76 GLY A N 1
ATOM 426 C CA . GLY A 1 76 ? 10.488 4.268 -8.549 1.00 94.44 76 GLY A CA 1
ATOM 427 C C . GLY A 1 76 ? 10.531 3.418 -7.275 1.00 94.44 76 GLY A C 1
ATOM 428 O O . GLY A 1 76 ? 10.844 2.225 -7.306 1.00 94.44 76 GLY A O 1
ATOM 429 N N . GLY A 1 77 ? 10.191 4.022 -6.137 1.00 94.06 77 GLY A N 1
ATOM 430 C CA . GLY A 1 77 ? 10.126 3.326 -4.852 1.00 94.06 77 GLY A CA 1
ATOM 431 C C . GLY A 1 77 ? 8.927 2.374 -4.754 1.00 94.06 77 GLY A C 1
ATOM 432 O O . GLY A 1 77 ? 7.849 2.662 -5.265 1.00 94.06 77 GLY A O 1
ATOM 433 N N . GLY A 1 78 ? 9.089 1.229 -4.086 1.00 93.81 78 GLY A N 1
ATOM 434 C CA . GLY A 1 78 ? 7.970 0.331 -3.764 1.00 93.81 78 GLY A CA 1
ATOM 435 C C . GLY A 1 78 ? 7.120 0.824 -2.587 1.00 93.81 78 GLY A C 1
ATOM 436 O O . GLY A 1 78 ? 7.523 1.718 -1.849 1.00 93.81 78 GLY A O 1
ATOM 437 N N . ALA A 1 79 ? 5.959 0.214 -2.384 1.00 93.38 79 ALA A N 1
ATOM 438 C CA . ALA A 1 79 ? 5.055 0.484 -1.276 1.00 93.38 79 ALA A CA 1
ATOM 439 C C . ALA A 1 79 ? 5.372 -0.378 -0.044 1.00 93.38 79 ALA A C 1
ATOM 441 O O . ALA A 1 79 ? 5.777 -1.535 -0.174 1.00 93.38 79 ALA A O 1
ATOM 442 N N . GLY A 1 80 ? 5.090 0.149 1.147 1.00 93.44 80 GLY A N 1
ATOM 443 C CA . GLY A 1 80 ? 4.959 -0.627 2.380 1.00 93.44 80 GLY A CA 1
ATOM 444 C C . GLY A 1 80 ? 3.485 -0.783 2.734 1.00 93.44 80 GLY A C 1
ATOM 445 O O . GLY A 1 80 ? 2.832 0.201 3.058 1.00 93.44 80 GLY A O 1
ATOM 446 N N . LEU A 1 81 ? 2.942 -1.998 2.680 1.00 93.75 81 LEU A N 1
ATOM 447 C CA . LEU A 1 81 ? 1.514 -2.249 2.904 1.00 93.75 81 LEU A CA 1
ATOM 448 C C . LEU A 1 81 ? 1.327 -3.093 4.163 1.00 93.75 81 LEU A C 1
ATOM 450 O O . LEU A 1 81 ? 1.659 -4.274 4.142 1.00 93.75 81 LEU A O 1
ATOM 454 N N . GLY A 1 82 ? 0.767 -2.520 5.230 1.00 95.06 82 GLY A N 1
ATOM 455 C CA . GLY A 1 82 ? 0.511 -3.257 6.468 1.00 95.06 82 GLY A CA 1
ATOM 456 C C . GLY A 1 82 ? 1.780 -3.465 7.295 1.00 95.06 82 GLY A C 1
ATOM 457 O O . GLY A 1 82 ? 2.637 -4.262 6.928 1.00 95.06 82 GLY A O 1
ATOM 458 N N . GLY A 1 83 ? 1.911 -2.798 8.443 1.00 96.06 83 GLY A N 1
ATOM 459 C CA . GLY A 1 83 ? 3.081 -3.011 9.311 1.00 96.06 83 GLY A CA 1
ATOM 460 C C . GLY A 1 83 ? 3.040 -4.325 10.097 1.00 96.06 83 GLY A C 1
ATOM 461 O O . GLY A 1 83 ? 4.083 -4.882 10.428 1.00 96.06 83 GLY A O 1
ATOM 462 N N . ALA A 1 84 ? 1.839 -4.833 10.382 1.00 97.75 84 ALA A N 1
ATOM 463 C CA . ALA A 1 84 ? 1.620 -6.123 11.033 1.00 97.75 84 ALA A CA 1
ATOM 464 C C . ALA A 1 84 ? 0.917 -7.118 10.107 1.00 97.75 84 ALA A C 1
ATOM 466 O O . ALA A 1 84 ? 1.322 -8.276 10.015 1.00 97.75 84 ALA A O 1
ATOM 467 N N . ILE A 1 85 ? -0.160 -6.684 9.448 1.00 97.75 85 ILE A N 1
ATOM 468 C CA . ILE A 1 85 ? -0.989 -7.549 8.608 1.00 97.75 85 ILE A CA 1
ATOM 469 C C . ILE A 1 85 ? -1.213 -6.891 7.255 1.00 97.75 85 ILE A C 1
ATOM 471 O O . ILE A 1 85 ? -1.733 -5.780 7.167 1.00 97.75 85 ILE A O 1
ATOM 475 N N . PHE A 1 86 ? -0.908 -7.651 6.211 1.00 96.50 86 PHE A N 1
ATOM 476 C CA . PHE A 1 86 ? -1.339 -7.406 4.846 1.00 96.50 86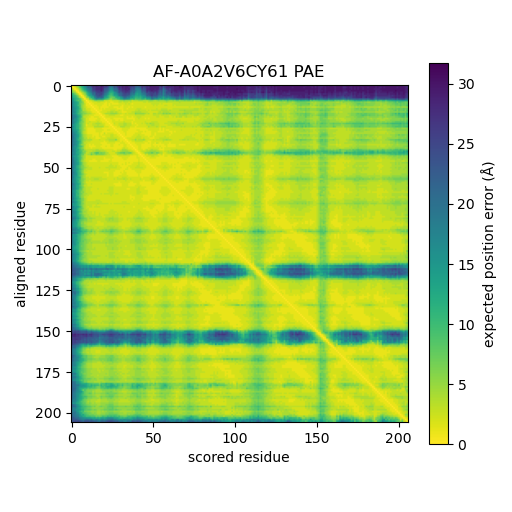 PHE A CA 1
ATOM 477 C C . PHE A 1 86 ? -2.311 -8.514 4.417 1.00 96.50 86 PHE A C 1
ATOM 479 O O . PHE A 1 86 ? -2.052 -9.695 4.657 1.00 96.50 86 PHE A O 1
ATOM 486 N N . SER A 1 87 ? -3.422 -8.150 3.777 1.00 96.38 87 SER A N 1
ATOM 487 C CA . SER A 1 87 ? -4.381 -9.105 3.205 1.00 96.38 87 SER A CA 1
ATOM 488 C C . SER A 1 87 ? -4.889 -8.648 1.840 1.00 96.38 87 SER A C 1
ATOM 490 O O . SER A 1 87 ? -5.149 -7.462 1.644 1.00 96.38 87 SER A O 1
ATOM 492 N N . ASP A 1 88 ? -5.053 -9.597 0.915 1.00 95.50 88 ASP A N 1
ATOM 493 C CA . ASP A 1 88 ? -5.536 -9.366 -0.452 1.00 95.50 88 ASP A CA 1
ATOM 494 C C . ASP A 1 88 ? -6.569 -10.431 -0.828 1.00 95.50 88 ASP A C 1
ATOM 496 O O . ASP A 1 88 ? -6.274 -11.625 -0.799 1.00 95.50 88 ASP A O 1
ATOM 500 N N . GLY A 1 89 ? -7.793 -10.013 -1.144 1.00 94.75 89 GLY A N 1
ATOM 501 C CA . GLY A 1 89 ? -8.850 -10.893 -1.651 1.00 94.75 89 GLY A CA 1
ATOM 502 C C . GLY A 1 89 ? -9.487 -11.834 -0.621 1.00 94.75 89 GLY A C 1
ATOM 503 O O . GLY A 1 89 ? -10.313 -12.668 -0.991 1.00 94.75 89 GLY A O 1
ATOM 504 N N . VAL A 1 90 ? -9.108 -11.745 0.658 1.00 94.44 90 VAL A N 1
ATOM 505 C CA . VAL A 1 90 ? -9.525 -12.693 1.705 1.00 94.44 90 VAL A CA 1
ATOM 506 C C . VAL A 1 90 ? -10.259 -12.017 2.857 1.00 94.44 90 VAL A C 1
ATOM 508 O O . VAL A 1 90 ? -10.075 -10.834 3.135 1.00 94.44 90 VAL A O 1
ATOM 511 N N . GLY A 1 91 ? -11.090 -12.794 3.553 1.00 96.38 91 GLY A N 1
ATOM 512 C CA . GLY A 1 91 ? -11.711 -12.375 4.805 1.00 96.38 91 GLY A CA 1
ATOM 513 C C . GLY A 1 91 ? -10.765 -12.555 5.991 1.00 96.38 91 GLY A C 1
ATOM 514 O O . GLY A 1 91 ? -10.272 -13.656 6.234 1.00 96.38 91 GLY A O 1
ATOM 515 N N . VAL A 1 92 ? -10.548 -11.489 6.755 1.00 98.12 92 VAL A N 1
ATOM 516 C CA . VAL A 1 92 ? -9.724 -11.449 7.962 1.00 98.12 92 VAL A CA 1
ATOM 517 C C . VAL A 1 92 ? -10.588 -11.018 9.140 1.00 98.12 92 VAL A C 1
ATOM 519 O O . VAL A 1 92 ? -11.256 -9.987 9.108 1.00 98.12 92 VAL A O 1
ATOM 522 N N . THR A 1 93 ? -10.569 -11.811 10.207 1.00 98.38 93 THR A N 1
ATOM 523 C CA . THR A 1 93 ? -11.201 -11.465 11.484 1.00 98.38 93 THR A CA 1
ATOM 524 C C . THR A 1 93 ? -10.140 -11.437 12.567 1.00 98.38 93 THR A C 1
ATOM 526 O O . THR A 1 93 ? -9.453 -12.433 12.781 1.00 98.38 93 THR A O 1
ATOM 529 N N . ILE A 1 94 ? -10.035 -10.312 13.266 1.00 98.44 94 ILE A N 1
ATOM 530 C CA . ILE A 1 94 ? -9.098 -10.121 14.365 1.00 98.44 94 ILE A CA 1
ATOM 531 C C . ILE A 1 94 ? -9.897 -9.819 15.623 1.00 98.44 94 ILE A C 1
ATOM 533 O O . ILE A 1 94 ? -10.797 -8.979 15.603 1.00 98.44 94 ILE A O 1
ATOM 537 N N . ARG A 1 95 ? -9.591 -10.538 16.705 1.00 98.50 95 ARG A N 1
ATOM 538 C CA . ARG A 1 95 ? -10.313 -10.418 17.973 1.00 98.50 95 ARG A CA 1
ATOM 539 C C . ARG A 1 95 ? -9.363 -10.328 19.152 1.00 98.50 95 ARG A C 1
ATOM 541 O O . ARG A 1 95 ? -8.334 -11.003 19.126 1.00 98.50 95 ARG A O 1
ATOM 548 N N . ASN A 1 96 ? -9.726 -9.572 20.187 1.00 98.25 96 ASN A N 1
ATOM 549 C CA . ASN A 1 96 ? -9.014 -9.548 21.475 1.00 98.25 96 ASN A CA 1
ATOM 550 C C . ASN A 1 96 ? -7.498 -9.336 21.319 1.00 98.25 96 ASN A C 1
ATOM 552 O O . ASN A 1 96 ? -6.691 -10.059 21.904 1.00 98.25 96 ASN A O 1
ATOM 556 N N . SER A 1 97 ? -7.108 -8.416 20.439 1.00 98.50 97 SER A N 1
ATOM 557 C CA . SER A 1 97 ? -5.714 -8.241 20.022 1.00 98.50 97 SER A CA 1
ATOM 558 C C . SER A 1 97 ? -5.271 -6.795 20.175 1.00 98.50 97 SER A C 1
ATOM 560 O O . SER A 1 97 ? -6.070 -5.873 20.026 1.00 98.50 97 SER A O 1
ATOM 562 N N . THR A 1 98 ? -3.974 -6.601 20.405 1.00 98.06 98 THR A N 1
ATOM 563 C CA . THR A 1 98 ? -3.360 -5.272 20.450 1.00 98.06 98 THR A CA 1
ATOM 564 C C . THR A 1 98 ? -2.291 -5.157 19.372 1.00 98.06 98 THR A C 1
ATOM 566 O O . THR A 1 98 ? -1.303 -5.886 19.402 1.00 98.06 98 THR A O 1
ATOM 569 N N . PHE A 1 99 ? -2.463 -4.209 18.452 1.00 98.31 99 PHE A N 1
ATOM 570 C CA . PHE A 1 99 ? -1.438 -3.790 17.502 1.00 98.31 99 PHE A CA 1
ATOM 571 C C . PHE A 1 99 ? -0.838 -2.483 17.990 1.00 98.31 99 PHE A C 1
ATOM 573 O O . PHE A 1 99 ? -1.482 -1.431 17.942 1.00 98.31 99 PHE A O 1
ATOM 580 N N . TYR A 1 100 ? 0.394 -2.567 18.480 1.00 97.81 100 TYR A N 1
ATOM 581 C CA . TYR A 1 100 ? 1.107 -1.425 19.020 1.00 97.81 100 TYR A CA 1
ATOM 582 C C . TYR A 1 100 ? 2.455 -1.233 18.340 1.00 97.81 100 TYR A C 1
ATOM 584 O O . TYR A 1 100 ? 3.225 -2.187 18.231 1.00 97.81 100 TYR A O 1
ATOM 592 N N . ASN A 1 101 ? 2.745 0.009 17.946 1.00 96.12 101 ASN A N 1
ATOM 593 C CA . ASN A 1 101 ? 4.041 0.423 17.403 1.00 96.12 101 ASN A CA 1
ATOM 594 C C . ASN A 1 101 ? 4.508 -0.395 16.181 1.00 96.12 101 ASN A C 1
ATOM 596 O O . ASN A 1 101 ? 5.696 -0.672 16.016 1.00 96.12 101 ASN A O 1
ATOM 600 N N . ASN A 1 102 ? 3.564 -0.789 15.326 1.00 97.25 102 ASN A N 1
ATOM 601 C CA . ASN A 1 102 ? 3.859 -1.335 14.006 1.00 97.25 102 ASN A CA 1
ATOM 602 C C . ASN A 1 102 ? 4.103 -0.191 13.019 1.00 97.25 102 ASN A C 1
ATOM 604 O O . ASN A 1 102 ? 3.640 0.936 13.230 1.00 97.25 102 ASN A O 1
ATOM 608 N N . SER A 1 103 ? 4.848 -0.473 11.952 1.00 93.94 103 SER A N 1
ATOM 609 C CA . SER A 1 103 ? 5.184 0.533 10.951 1.00 93.94 103 SER A CA 1
ATOM 610 C C . SER A 1 103 ? 5.112 -0.024 9.538 1.00 93.94 103 SER A C 1
ATOM 612 O O . SER A 1 103 ? 5.666 -1.089 9.266 1.00 93.94 103 SER A O 1
ATOM 614 N N . ALA A 1 104 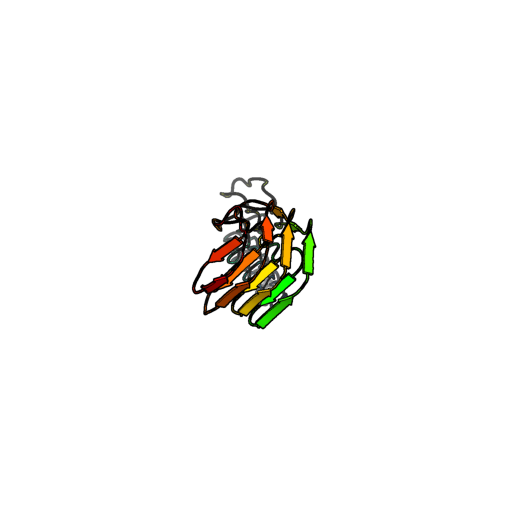? 4.476 0.723 8.641 1.00 93.88 104 ALA A N 1
ATOM 615 C CA . ALA A 1 104 ? 4.517 0.492 7.203 1.00 93.88 104 ALA A CA 1
ATOM 616 C C . ALA A 1 104 ? 5.373 1.586 6.551 1.00 93.88 104 ALA A C 1
ATOM 618 O O . ALA A 1 104 ? 4.996 2.759 6.559 1.00 93.88 104 ALA A O 1
ATOM 619 N N . ALA A 1 105 ? 6.537 1.215 6.014 1.00 92.44 105 ALA A N 1
ATOM 620 C CA . ALA A 1 105 ? 7.488 2.174 5.460 1.00 92.44 105 ALA A CA 1
ATOM 621 C C . ALA A 1 105 ? 7.506 2.162 3.927 1.00 92.44 105 ALA A C 1
ATOM 623 O O . ALA A 1 105 ? 7.596 1.092 3.327 1.00 92.44 105 ALA A O 1
ATOM 624 N N . GLN A 1 106 ? 7.485 3.341 3.301 1.00 91.44 106 GLN A N 1
ATOM 625 C CA . GLN A 1 106 ? 7.691 3.464 1.857 1.00 91.44 106 GLN A CA 1
ATOM 626 C C . GLN A 1 106 ? 9.087 2.994 1.420 1.00 91.44 106 GLN A C 1
ATOM 628 O O . GLN A 1 106 ? 10.088 3.198 2.114 1.00 91.44 106 GLN A O 1
ATOM 633 N N . GLY A 1 107 ? 9.166 2.454 0.209 1.00 92.81 107 GLY A N 1
ATOM 634 C CA . GLY A 1 107 ? 10.407 2.317 -0.538 1.00 92.81 107 GLY A CA 1
ATOM 635 C C . GLY A 1 107 ? 10.846 3.670 -1.093 1.00 92.81 107 GLY A C 1
ATOM 636 O O . GLY A 1 107 ? 10.040 4.429 -1.635 1.00 92.81 107 GLY A O 1
ATOM 637 N N . LEU A 1 108 ? 12.136 3.972 -0.958 1.00 91.69 108 LEU A N 1
ATOM 638 C CA . LEU A 1 108 ? 12.710 5.218 -1.450 1.00 91.69 108 LEU A CA 1
ATOM 639 C C . LEU A 1 108 ? 13.182 5.059 -2.894 1.00 91.69 108 LEU A C 1
ATOM 641 O O . LEU A 1 108 ? 13.850 4.078 -3.220 1.00 91.69 108 LEU A O 1
ATOM 645 N N . ALA A 1 109 ? 12.868 6.041 -3.730 1.00 90.75 109 ALA A N 1
ATOM 646 C CA . ALA A 1 109 ? 13.544 6.220 -5.002 1.00 90.75 109 ALA A CA 1
ATOM 647 C C . ALA A 1 109 ? 14.802 7.066 -4.817 1.00 90.75 109 ALA A C 1
ATOM 649 O O . ALA A 1 109 ? 14.951 7.816 -3.846 1.00 90.75 109 ALA A O 1
ATOM 650 N N . ASN A 1 110 ? 15.708 6.969 -5.784 1.00 84.88 110 ASN A N 1
ATOM 651 C CA . ASN A 1 110 ? 16.781 7.938 -5.888 1.00 84.88 110 ASN A CA 1
ATOM 652 C C . ASN A 1 110 ? 16.200 9.260 -6.403 1.00 84.88 110 ASN A C 1
ATOM 654 O O . ASN A 1 110 ? 15.687 9.328 -7.513 1.00 84.88 110 ASN A O 1
ATOM 658 N N . THR A 1 111 ? 16.287 10.306 -5.585 1.00 71.00 111 THR A N 1
ATOM 659 C CA . THR A 1 111 ? 15.765 11.636 -5.914 1.00 71.00 111 THR A CA 1
ATOM 660 C C . THR A 1 111 ? 16.812 12.541 -6.559 1.00 71.00 111 THR A C 1
ATOM 662 O O . THR A 1 111 ? 16.584 13.748 -6.668 1.00 71.00 111 THR A O 1
ATOM 665 N N . ALA A 1 112 ? 17.996 12.017 -6.898 1.00 73.88 112 ALA A N 1
ATOM 666 C CA . ALA A 1 112 ? 18.997 12.784 -7.622 1.00 73.88 112 ALA A CA 1
ATOM 667 C C . ALA A 1 112 ? 18.404 13.181 -8.976 1.00 73.88 112 ALA A C 1
ATOM 669 O O . ALA A 1 112 ? 18.254 12.348 -9.865 1.00 73.88 112 ALA A O 1
ATOM 670 N N . ALA A 1 113 ? 18.033 14.455 -9.104 1.00 61.81 113 ALA A N 1
ATOM 671 C CA . ALA A 1 113 ? 17.488 14.983 -10.338 1.00 61.81 113 ALA A CA 1
ATOM 672 C C . ALA A 1 113 ? 18.531 14.822 -11.446 1.00 61.81 113 ALA A C 1
ATOM 674 O O . ALA A 1 113 ? 19.570 15.488 -11.442 1.00 61.81 113 ALA A O 1
ATOM 675 N N . CYS A 1 114 ? 18.248 13.944 -12.398 1.00 67.44 114 CYS A N 1
ATOM 676 C CA . CYS A 1 114 ? 18.888 14.008 -13.696 1.00 67.44 114 CYS A CA 1
ATOM 677 C C . CYS A 1 114 ? 18.425 15.289 -14.411 1.00 67.44 114 CYS A C 1
ATOM 679 O O . CYS A 1 114 ? 17.345 15.822 -14.144 1.00 67.44 114 CYS A O 1
ATOM 681 N N . ASN A 1 115 ? 19.169 15.750 -15.417 1.00 70.75 115 ASN A N 1
ATOM 682 C CA . ASN A 1 115 ? 18.702 16.820 -16.317 1.00 70.75 115 ASN A CA 1
ATOM 683 C C . ASN A 1 115 ? 17.549 16.368 -17.246 1.00 70.75 115 ASN A C 1
ATOM 685 O O . ASN A 1 115 ? 17.296 16.997 -18.273 1.00 70.75 115 ASN A O 1
ATOM 689 N N . CYS A 1 116 ? 16.880 15.262 -16.919 1.00 66.50 116 CYS A N 1
ATOM 690 C CA . CYS A 1 116 ? 15.964 14.537 -17.783 1.00 66.50 116 CYS A CA 1
ATOM 691 C C . CYS A 1 116 ? 14.491 14.593 -17.341 1.00 66.50 116 CYS A C 1
ATOM 693 O O . CYS A 1 116 ? 13.642 13.992 -17.992 1.00 66.50 116 CYS A O 1
ATOM 695 N N . GLY A 1 117 ? 14.161 15.374 -16.305 1.00 73.88 117 GLY A N 1
ATOM 696 C CA . GLY A 1 117 ? 12.776 15.659 -15.924 1.00 73.88 117 GLY A CA 1
ATOM 697 C C . GLY A 1 117 ? 12.553 15.686 -14.416 1.00 73.88 117 GLY A C 1
ATOM 698 O O . GLY A 1 117 ? 13.435 16.069 -13.648 1.00 73.88 117 GLY A O 1
ATOM 699 N N . SER A 1 118 ? 11.340 15.317 -14.001 1.00 80.00 118 SER A N 1
ATOM 700 C CA . SER A 1 118 ? 11.022 15.104 -12.590 1.00 80.00 118 SER A CA 1
ATOM 701 C C . SER A 1 118 ? 11.781 13.883 -12.062 1.00 80.00 118 SER A C 1
ATOM 703 O O . SER A 1 118 ? 11.856 12.882 -12.772 1.00 80.00 118 SER A O 1
ATOM 705 N N . PRO A 1 119 ? 12.327 13.948 -10.837 1.00 87.56 119 PRO A N 1
ATOM 706 C CA . PRO A 1 119 ? 13.022 12.815 -10.244 1.00 87.56 119 PRO A CA 1
ATOM 707 C C . PRO A 1 119 ? 12.055 11.658 -9.992 1.00 87.56 119 PRO A C 1
ATOM 709 O O . PRO A 1 119 ? 10.857 11.875 -9.772 1.00 87.56 119 PRO A O 1
ATOM 712 N N . ALA A 1 120 ? 12.598 10.443 -9.953 1.00 92.00 120 ALA A N 1
ATOM 713 C CA . ALA A 1 120 ? 11.865 9.273 -9.513 1.00 92.00 120 ALA A CA 1
ATOM 714 C C . ALA A 1 120 ? 11.271 9.523 -8.119 1.00 92.00 120 ALA A C 1
ATOM 716 O O . ALA A 1 120 ? 11.854 10.194 -7.258 1.00 92.00 120 ALA A O 1
ATOM 717 N N . SER A 1 121 ? 10.071 8.998 -7.905 1.00 91.75 121 SER A N 1
ATOM 718 C CA . SER A 1 121 ? 9.296 9.236 -6.689 1.00 91.75 121 SER A CA 1
ATOM 719 C C . SER A 1 121 ? 9.356 8.036 -5.754 1.00 91.75 121 SER A C 1
ATOM 721 O O . SER A 1 121 ? 9.472 6.886 -6.181 1.00 91.75 121 SER A O 1
ATOM 723 N N . ASN A 1 122 ? 9.297 8.312 -4.453 1.00 92.62 122 ASN A N 1
ATOM 724 C CA . ASN A 1 122 ? 9.129 7.272 -3.444 1.00 92.62 122 ASN A CA 1
ATOM 725 C C . ASN A 1 122 ? 7.765 6.595 -3.623 1.00 92.62 122 ASN A C 1
ATOM 727 O O . ASN A 1 122 ? 6.838 7.209 -4.151 1.00 92.62 122 ASN A O 1
ATOM 731 N N . GLY A 1 123 ? 7.645 5.354 -3.157 1.00 92.50 123 GLY A N 1
ATOM 732 C CA . GLY A 1 123 ? 6.330 4.746 -2.978 1.00 92.50 123 GLY A CA 1
ATOM 733 C C . GLY A 1 123 ? 5.641 5.268 -1.720 1.00 92.50 123 GLY A C 1
ATOM 734 O O . GLY A 1 123 ? 6.087 6.238 -1.107 1.00 92.50 123 GLY A O 1
ATOM 735 N N . ASP A 1 124 ? 4.588 4.572 -1.309 1.00 91.38 124 ASP A N 1
ATOM 736 C CA . ASP A 1 124 ? 3.806 4.885 -0.119 1.00 91.38 124 ASP A CA 1
ATOM 737 C C . ASP A 1 124 ? 3.875 3.782 0.934 1.00 91.38 124 ASP A C 1
ATOM 739 O O . ASP A 1 124 ? 3.786 2.593 0.641 1.00 91.38 124 ASP A O 1
ATOM 743 N N . GLY A 1 125 ? 4.008 4.179 2.193 1.00 92.44 125 GLY A N 1
ATOM 744 C CA . GLY A 1 125 ? 3.811 3.337 3.363 1.00 92.44 125 GLY A CA 1
ATOM 745 C C . GLY A 1 125 ? 2.422 3.590 3.924 1.00 92.44 125 GLY A C 1
ATOM 746 O O . GLY A 1 125 ? 2.109 4.719 4.301 1.00 92.44 125 GLY A O 1
ATOM 747 N N . VAL A 1 126 ? 1.594 2.549 3.975 1.00 92.88 126 VAL A N 1
ATOM 748 C CA . VAL A 1 126 ? 0.184 2.645 4.356 1.00 92.88 126 VAL A CA 1
ATOM 749 C C . VAL A 1 126 ? -0.281 1.490 5.235 1.00 92.88 126 VAL A C 1
ATOM 751 O O . VAL A 1 126 ? 0.196 0.360 5.115 1.00 92.88 126 VAL A O 1
ATOM 754 N N . GLY A 1 127 ? -1.247 1.763 6.116 1.00 93.38 127 GLY A N 1
ATOM 755 C CA . GLY A 1 127 ? -1.780 0.760 7.040 1.00 93.38 127 GLY A CA 1
ATOM 756 C C . GLY A 1 127 ? -0.748 0.397 8.097 1.00 93.38 127 GLY A C 1
ATOM 757 O O . GLY A 1 127 ? -0.269 -0.734 8.134 1.00 93.38 127 GLY A O 1
ATOM 758 N N . GLY A 1 128 ? -0.370 1.357 8.945 1.00 94.88 128 GLY A N 1
ATOM 759 C CA . GLY A 1 128 ? 0.751 1.186 9.876 1.00 94.88 128 GLY A CA 1
ATOM 760 C C . GLY A 1 128 ? 0.656 -0.071 10.743 1.00 94.88 128 GLY A C 1
ATOM 761 O O . GLY A 1 128 ? 1.678 -0.679 11.042 1.00 94.88 128 GLY A O 1
ATOM 762 N N . ALA A 1 129 ? -0.557 -0.533 11.062 1.00 97.06 129 ALA A N 1
ATOM 763 C CA . ALA A 1 129 ? -0.798 -1.891 11.543 1.00 97.06 129 ALA A CA 1
ATOM 764 C C . ALA A 1 129 ? -1.372 -2.806 10.452 1.00 97.06 129 ALA A C 1
ATOM 766 O O . ALA A 1 129 ? -0.791 -3.851 10.157 1.00 97.06 129 ALA A O 1
ATOM 767 N N . VAL A 1 130 ? -2.520 -2.450 9.876 1.00 97.56 130 VAL A N 1
ATOM 768 C CA . VAL A 1 130 ? -3.281 -3.349 9.000 1.00 97.56 130 VAL A CA 1
ATOM 769 C C . VAL A 1 130 ? -3.541 -2.695 7.654 1.00 97.56 130 VAL A C 1
ATOM 771 O O . VAL A 1 130 ? -4.070 -1.590 7.588 1.00 97.56 130 VAL A O 1
ATOM 774 N N . PHE A 1 131 ? -3.249 -3.426 6.584 1.00 96.50 131 PHE A N 1
ATOM 775 C CA . PHE A 1 131 ? -3.705 -3.127 5.236 1.00 96.50 131 PHE A CA 1
ATOM 776 C C . PHE A 1 131 ? -4.549 -4.293 4.710 1.00 96.50 131 PHE A C 1
ATOM 778 O O . PHE A 1 131 ? -4.116 -5.449 4.715 1.00 96.50 131 PHE A O 1
ATOM 785 N N . SER A 1 132 ? -5.762 -4.003 4.246 1.00 97.31 132 SER A N 1
ATOM 786 C CA . SER A 1 132 ? -6.653 -4.990 3.638 1.00 97.31 132 SER A CA 1
ATOM 787 C C . SER A 1 132 ? -7.146 -4.518 2.282 1.00 97.31 132 SER A C 1
ATOM 789 O O . SER A 1 132 ? -7.636 -3.399 2.153 1.00 97.31 132 SER A O 1
ATOM 791 N N . ARG A 1 133 ? -7.026 -5.376 1.268 1.00 96.06 133 ARG A N 1
ATOM 792 C CA . ARG A 1 133 ? -7.486 -5.117 -0.093 1.00 96.06 133 ARG A CA 1
ATOM 793 C C . ARG A 1 133 ? -8.510 -6.148 -0.541 1.00 96.06 133 ARG A C 1
ATOM 795 O O . ARG A 1 133 ? -8.292 -7.343 -0.377 1.00 96.06 133 ARG A O 1
ATOM 802 N N . ASN A 1 134 ? -9.596 -5.681 -1.162 1.00 95.69 134 ASN A N 1
ATOM 803 C CA . ASN A 1 134 ? -10.579 -6.515 -1.878 1.00 95.69 134 ASN A CA 1
ATOM 804 C C . ASN A 1 134 ? -11.130 -7.716 -1.084 1.00 95.69 134 ASN A C 1
ATOM 806 O O . ASN A 1 134 ? -11.413 -8.772 -1.644 1.00 95.69 134 ASN A O 1
ATOM 810 N N . GLY A 1 135 ? -11.255 -7.570 0.230 1.00 95.56 135 GLY A N 1
ATOM 811 C CA . GLY A 1 135 ? -11.704 -8.619 1.135 1.00 95.56 135 GLY A CA 1
ATOM 812 C C . GLY A 1 135 ? -12.587 -8.054 2.237 1.00 95.56 135 GLY A C 1
ATOM 813 O O . GLY A 1 135 ? -13.013 -6.897 2.182 1.00 95.56 135 GLY A O 1
ATOM 814 N N . SER A 1 136 ? -12.872 -8.868 3.249 1.00 96.94 136 SER A N 1
ATOM 815 C CA . SER A 1 136 ? -13.540 -8.391 4.458 1.00 96.94 136 SER A CA 1
ATOM 816 C C . SER A 1 136 ? -12.543 -8.269 5.603 1.00 96.94 136 SER A C 1
ATOM 818 O O . SER A 1 136 ? -11.807 -9.205 5.887 1.00 96.94 136 SER A O 1
ATOM 820 N N . LEU A 1 137 ? -12.532 -7.134 6.294 1.00 98.31 137 LEU A N 1
ATOM 821 C CA . LEU A 1 137 ? -11.781 -6.940 7.529 1.00 98.31 137 LEU A CA 1
ATOM 822 C C . LEU A 1 137 ? -12.766 -6.742 8.677 1.00 98.31 137 LEU A C 1
ATOM 824 O O . LEU A 1 137 ? -13.582 -5.825 8.649 1.00 98.31 137 LEU A O 1
ATOM 828 N N . THR A 1 138 ? -12.697 -7.608 9.684 1.00 98.56 138 THR A N 1
ATOM 829 C CA . THR A 1 138 ? -13.503 -7.512 10.905 1.00 98.56 138 THR A CA 1
ATOM 830 C C . THR A 1 138 ? -12.601 -7.377 12.124 1.00 98.56 138 THR A C 1
ATOM 832 O O . THR A 1 138 ? -11.786 -8.261 12.385 1.00 98.56 138 THR A O 1
ATOM 835 N N . LEU A 1 139 ? -12.762 -6.293 12.879 1.00 98.44 139 LEU A N 1
ATOM 836 C CA . LEU A 1 139 ? -12.049 -6.018 14.127 1.00 98.44 139 LEU A CA 1
ATOM 837 C C . LEU A 1 139 ? -13.046 -6.050 15.288 1.00 98.44 139 LEU A C 1
ATOM 839 O O . LEU A 1 139 ? -14.046 -5.338 15.238 1.00 98.44 139 LEU A O 1
ATOM 843 N N . VAL A 1 140 ? -12.800 -6.879 16.304 1.00 98.56 140 VAL A N 1
ATOM 844 C CA . VAL A 1 140 ? -13.668 -6.994 17.490 1.00 98.56 140 VAL A CA 1
ATOM 845 C C . VAL A 1 140 ? -12.818 -6.991 18.754 1.00 98.56 140 VAL A C 1
ATOM 847 O O . VAL A 1 140 ? -11.910 -7.812 18.862 1.00 98.56 140 VAL A O 1
ATOM 850 N N . ASP A 1 141 ? -13.085 -6.104 19.708 1.00 98.44 141 ASP A N 1
ATOM 851 C CA . ASP A 1 141 ? -12.292 -6.008 20.944 1.00 98.44 141 ASP A CA 1
ATOM 852 C C . ASP A 1 141 ? -10.785 -5.819 20.658 1.00 98.44 141 ASP A C 1
ATOM 854 O O . ASP A 1 141 ? -9.920 -6.495 21.225 1.00 98.44 141 ASP A O 1
ATOM 858 N N . VAL A 1 142 ? -10.447 -4.954 19.695 1.00 98.56 142 VAL A N 1
ATOM 859 C CA . VAL A 1 142 ? -9.058 -4.705 19.280 1.00 98.56 142 VAL A CA 1
ATOM 860 C C . VAL A 1 142 ? -8.570 -3.354 19.807 1.00 98.56 142 VAL A C 1
ATOM 862 O O . VAL A 1 142 ? -9.322 -2.390 19.914 1.00 98.56 142 VAL A O 1
ATOM 865 N N . THR A 1 143 ? -7.280 -3.259 20.122 1.00 98.00 143 THR A N 1
ATOM 866 C CA . THR A 1 143 ? -6.593 -1.983 20.358 1.00 98.00 143 THR A CA 1
ATOM 867 C C . THR A 1 143 ? -5.535 -1.753 19.285 1.00 98.00 143 THR A C 1
ATOM 869 O O . THR A 1 143 ? -4.613 -2.549 19.141 1.00 98.00 143 THR A O 1
ATOM 872 N N . ILE A 1 144 ? -5.637 -0.656 18.540 1.00 98.00 144 ILE A N 1
ATOM 873 C CA . ILE A 1 144 ? -4.675 -0.229 17.521 1.00 98.00 144 ILE A CA 1
ATOM 874 C C . ILE A 1 144 ? -4.164 1.151 17.921 1.00 98.00 144 ILE A C 1
ATOM 876 O O . ILE A 1 144 ? -4.890 2.142 17.834 1.00 98.00 144 ILE A O 1
ATOM 880 N N . SER A 1 145 ? -2.922 1.212 18.396 1.00 97.38 145 SER A N 1
ATOM 881 C CA . SER A 1 145 ? -2.338 2.447 18.925 1.00 97.38 145 SER A CA 1
ATOM 882 C C . SER A 1 145 ? -0.847 2.573 18.650 1.00 97.38 145 SER A C 1
ATOM 884 O O . SER A 1 145 ? -0.134 1.577 18.582 1.00 97.38 145 SER A O 1
ATOM 886 N N . GLY A 1 146 ? -0.353 3.799 18.487 1.00 95.31 146 GLY A N 1
ATOM 887 C CA . GLY A 1 146 ? 1.070 4.069 18.291 1.00 95.31 146 GLY A CA 1
ATOM 888 C C . GLY A 1 146 ? 1.632 3.571 16.959 1.00 95.31 146 GLY A C 1
ATOM 889 O O . GLY A 1 146 ? 2.846 3.582 16.791 1.00 95.31 146 GLY A O 1
ATOM 890 N N . ASN A 1 147 ? 0.797 3.121 16.019 1.00 96.19 147 ASN A N 1
ATOM 891 C CA . ASN A 1 147 ? 1.259 2.608 14.730 1.00 96.19 147 ASN A CA 1
ATOM 892 C C . ASN A 1 147 ? 1.529 3.757 13.751 1.00 96.19 147 ASN A C 1
ATOM 894 O O . ASN A 1 147 ? 0.890 4.808 13.830 1.00 96.19 147 ASN A O 1
ATOM 898 N N . GLN A 1 148 ? 2.495 3.569 12.853 1.00 92.75 148 GLN A N 1
ATOM 899 C CA . GLN A 1 148 ? 2.998 4.614 11.962 1.00 92.75 148 GLN A CA 1
ATOM 900 C C . GLN A 1 148 ? 3.037 4.154 10.506 1.00 92.75 148 GLN A C 1
ATOM 902 O O . GLN A 1 148 ? 3.188 2.978 10.192 1.00 92.75 148 GLN A O 1
ATOM 907 N N . SER A 1 149 ? 2.935 5.108 9.598 1.00 90.94 149 SER A N 1
ATOM 908 C CA . SER A 1 149 ? 2.992 4.883 8.158 1.00 90.94 149 SER A CA 1
ATOM 909 C C . SER A 1 149 ? 3.833 6.000 7.547 1.00 90.94 149 SER A C 1
ATOM 911 O O . SER A 1 149 ? 3.617 7.163 7.902 1.00 90.94 149 SER A O 1
ATOM 913 N N . SER A 1 150 ? 4.805 5.683 6.688 1.00 87.38 150 SER A N 1
ATOM 914 C CA . SER A 1 150 ? 5.634 6.704 6.037 1.00 87.38 150 SER A CA 1
ATOM 915 C C . SER A 1 150 ? 5.286 6.849 4.567 1.00 87.38 150 SER A C 1
ATOM 917 O O . SER A 1 150 ? 5.355 5.889 3.819 1.00 87.38 150 SER A O 1
ATOM 919 N N . GLY A 1 151 ? 4.960 8.065 4.151 1.00 69.44 151 GLY A N 1
ATOM 920 C CA . GLY A 1 151 ? 4.717 8.399 2.755 1.00 69.44 151 GLY A CA 1
ATOM 921 C C . GLY A 1 151 ? 3.464 9.220 2.535 1.00 69.44 151 GLY A C 1
ATOM 922 O O . GLY A 1 151 ? 2.537 9.218 3.343 1.00 69.44 151 GLY A O 1
ATOM 923 N N . THR A 1 152 ? 3.523 10.015 1.473 1.00 60.34 152 THR A N 1
ATOM 924 C CA . THR A 1 152 ? 2.447 10.875 0.958 1.00 60.34 152 THR A CA 1
ATOM 925 C C . THR A 1 152 ? 2.392 10.815 -0.575 1.00 60.34 152 THR A C 1
ATOM 927 O O . THR A 1 152 ? 1.780 11.678 -1.202 1.00 60.34 152 THR A O 1
ATOM 930 N N . GLY A 1 153 ? 3.139 9.884 -1.170 1.00 45.91 153 GLY A N 1
ATOM 931 C CA . GLY A 1 153 ? 3.520 9.696 -2.568 1.00 45.91 153 GLY A CA 1
ATOM 932 C C . GLY A 1 153 ? 2.387 9.352 -3.532 1.00 45.91 153 GLY A C 1
ATOM 933 O O . GLY A 1 153 ? 2.634 8.711 -4.547 1.00 45.91 153 GLY A O 1
ATOM 934 N N . GLY A 1 154 ? 1.177 9.846 -3.277 1.00 47.97 154 GLY A N 1
ATOM 935 C CA . GLY A 1 154 ? 0.102 9.878 -4.264 1.00 47.97 154 GLY A CA 1
ATOM 936 C C . GLY A 1 154 ? -1.283 9.626 -3.688 1.00 47.97 154 GLY A C 1
ATOM 937 O O . GLY A 1 154 ? -2.255 10.151 -4.231 1.00 47.97 154 GLY A O 1
ATOM 938 N N . VAL A 1 155 ? -1.397 8.885 -2.581 1.00 52.69 155 VAL A N 1
ATOM 939 C CA . VAL A 1 155 ? -2.704 8.567 -1.984 1.00 52.69 155 VAL A CA 1
ATOM 940 C C . VAL A 1 155 ? -2.988 9.470 -0.780 1.00 52.69 155 VAL A C 1
ATOM 942 O O . VAL A 1 155 ? -2.203 9.567 0.163 1.00 52.69 155 VAL A O 1
ATOM 945 N N . THR A 1 156 ? -4.123 10.173 -0.809 1.00 54.53 156 THR A N 1
ATOM 946 C CA . THR A 1 156 ? -4.591 11.060 0.265 1.00 54.53 156 THR A CA 1
ATOM 947 C C . THR A 1 156 ? -5.042 10.251 1.482 1.00 54.53 156 THR A C 1
ATOM 949 O O . THR A 1 156 ? -6.227 10.030 1.675 1.00 54.53 156 THR A O 1
ATOM 952 N N . GLY A 1 157 ? -4.094 9.802 2.305 1.00 60.03 157 GLY A N 1
ATOM 953 C CA . GLY A 1 157 ? -4.372 9.104 3.562 1.00 60.03 157 GLY A CA 1
ATOM 954 C C . GLY A 1 157 ? -3.363 7.995 3.821 1.00 60.03 157 GLY A C 1
ATOM 955 O O . GLY A 1 157 ? -3.436 6.927 3.221 1.00 60.03 157 GLY A O 1
ATOM 956 N N . SER A 1 158 ? -2.418 8.235 4.732 1.00 72.31 158 SER A N 1
ATOM 957 C CA . SER A 1 158 ? -1.381 7.251 5.052 1.00 72.31 158 SER A CA 1
ATOM 958 C C . SER A 1 158 ? -1.928 6.070 5.864 1.00 72.31 158 SER A C 1
ATOM 960 O O . SER A 1 158 ? -1.368 4.980 5.829 1.00 72.31 158 SER A O 1
ATOM 962 N N . GLY A 1 159 ? -3.046 6.234 6.581 1.00 81.50 159 GLY A N 1
ATOM 963 C CA . GLY A 1 159 ? -3.653 5.105 7.277 1.00 81.50 159 GLY A CA 1
ATOM 964 C C . GLY A 1 159 ? -2.797 4.618 8.440 1.00 81.50 159 GLY A C 1
ATOM 965 O O . GLY A 1 159 ? -2.391 3.456 8.457 1.00 81.50 159 GLY A O 1
ATOM 96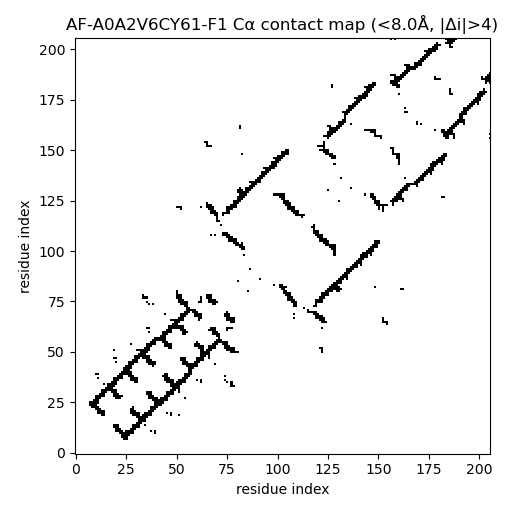6 N N . GLY A 1 16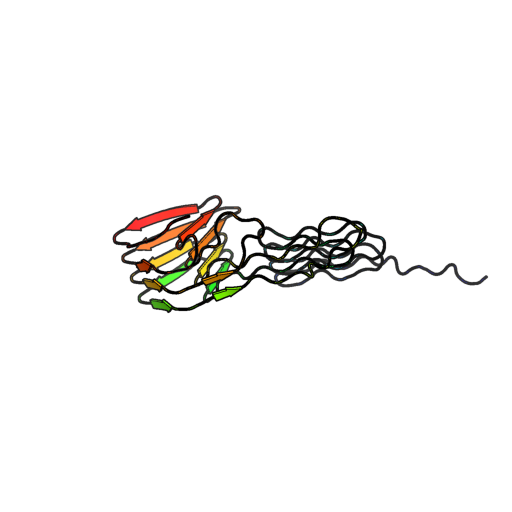0 ? -2.457 5.503 9.382 1.00 88.50 160 GLY A N 1
ATOM 967 C CA . GLY A 1 160 ? -1.477 5.212 10.433 1.00 88.50 160 GLY A CA 1
ATOM 968 C C . GLY A 1 160 ? -1.781 3.947 11.245 1.00 88.50 160 GLY A C 1
ATOM 969 O O . GLY A 1 160 ? -0.859 3.292 11.718 1.00 88.50 160 GLY A O 1
ATOM 970 N N . GLY A 1 161 ? -3.057 3.577 11.385 1.00 94.56 161 GLY A N 1
ATOM 971 C CA . GLY A 1 161 ? -3.488 2.312 11.979 1.00 94.56 161 GLY A CA 1
ATOM 972 C C . GLY A 1 161 ? -3.953 1.311 10.923 1.00 94.56 161 GLY A C 1
ATOM 973 O O . GLY A 1 161 ? -3.301 0.290 10.700 1.00 94.56 161 GLY A O 1
ATOM 974 N N . VAL A 1 162 ? -5.094 1.592 10.294 1.00 95.88 162 VAL A N 1
ATOM 975 C CA . VAL A 1 162 ? -5.803 0.663 9.403 1.00 95.88 162 VAL A CA 1
ATOM 976 C C . VAL A 1 162 ? -6.081 1.309 8.053 1.00 95.88 162 VAL A C 1
ATOM 978 O O . VAL A 1 162 ? -6.596 2.425 7.992 1.00 95.88 162 VAL A O 1
ATOM 981 N N . VAL A 1 163 ? -5.810 0.561 6.982 1.00 94.88 163 VAL A N 1
ATOM 982 C CA . VAL A 1 163 ? -6.249 0.871 5.618 1.00 94.88 163 VAL A CA 1
ATOM 983 C C . VAL A 1 163 ? -7.108 -0.249 5.061 1.00 94.88 163 VAL A C 1
ATOM 985 O O . VAL A 1 163 ? -6.709 -1.415 5.085 1.00 94.88 163 VAL A O 1
ATOM 988 N N . VAL A 1 164 ? -8.258 0.121 4.498 1.00 95.81 164 VAL A N 1
ATOM 989 C CA . VAL A 1 164 ? -9.080 -0.772 3.675 1.00 95.81 164 VAL A CA 1
ATOM 990 C C . VAL A 1 164 ? -9.198 -0.203 2.266 1.00 95.81 164 VAL A C 1
ATOM 992 O O . VAL A 1 164 ? -9.807 0.839 2.043 1.00 95.81 164 VAL A O 1
ATOM 995 N N . TYR A 1 165 ? -8.598 -0.891 1.304 1.00 94.56 165 TYR A N 1
ATOM 996 C CA . TYR A 1 165 ? -8.575 -0.498 -0.097 1.00 94.56 165 TYR A CA 1
ATOM 997 C C . TYR A 1 165 ? -9.475 -1.412 -0.928 1.00 94.56 165 TYR A C 1
ATOM 999 O O . TYR A 1 165 ? -9.504 -2.630 -0.729 1.00 94.56 165 TYR A O 1
ATOM 1007 N N . SER A 1 166 ? -10.162 -0.862 -1.926 1.00 94.75 166 SER A N 1
ATOM 1008 C CA . SER A 1 166 ? -10.787 -1.703 -2.939 1.00 94.75 166 SER A CA 1
ATOM 1009 C C . SER A 1 166 ? -10.781 -1.111 -4.340 1.00 94.75 166 SER A C 1
ATOM 1011 O O . SER A 1 166 ? -11.211 0.015 -4.556 1.00 94.75 166 SER A O 1
ATOM 1013 N N . ASP A 1 167 ? -10.388 -1.934 -5.307 1.00 92.31 167 ASP A N 1
ATOM 1014 C CA . ASP A 1 167 ? -10.611 -1.708 -6.741 1.00 92.31 167 ASP A CA 1
ATOM 1015 C C . ASP A 1 167 ? -11.738 -2.604 -7.305 1.00 92.31 167 ASP A C 1
ATOM 1017 O O . ASP A 1 167 ? -11.990 -2.618 -8.508 1.00 92.31 167 ASP A O 1
ATOM 1021 N N . SER A 1 168 ? -12.452 -3.326 -6.431 1.00 92.62 168 SER A N 1
ATOM 1022 C CA . SER A 1 168 ? -13.607 -4.168 -6.765 1.00 92.62 168 SER A CA 1
ATOM 1023 C C . SER A 1 168 ? -14.711 -4.046 -5.704 1.00 92.62 168 SER A C 1
ATOM 1025 O O . SER A 1 168 ? -15.627 -3.231 -5.849 1.00 92.62 168 SER A O 1
ATOM 1027 N N . SER A 1 169 ? -14.624 -4.824 -4.624 1.00 93.94 169 SER A N 1
ATOM 1028 C CA . SER A 1 169 ? -15.442 -4.681 -3.418 1.00 93.94 169 SER A CA 1
ATOM 1029 C C . SER A 1 169 ? -14.668 -5.076 -2.162 1.00 93.94 169 SER A C 1
ATOM 1031 O O . SER A 1 169 ? -13.966 -6.089 -2.167 1.00 93.94 169 SER A O 1
ATOM 1033 N N . ALA A 1 170 ? -14.863 -4.343 -1.068 1.00 97.38 170 ALA A N 1
ATOM 1034 C CA . ALA A 1 170 ? -14.398 -4.727 0.261 1.00 97.38 170 ALA A CA 1
ATOM 1035 C C . ALA A 1 170 ? -15.453 -4.432 1.338 1.00 97.38 170 ALA A C 1
ATOM 1037 O O . ALA A 1 170 ? -16.366 -3.624 1.145 1.00 97.38 170 ALA A O 1
ATOM 1038 N N . ALA A 1 171 ? -15.311 -5.079 2.492 1.00 97.81 171 ALA A N 1
ATOM 1039 C CA . ALA A 1 171 ? -16.134 -4.829 3.668 1.00 97.81 171 ALA A CA 1
ATOM 1040 C C . ALA A 1 171 ? -15.253 -4.556 4.887 1.00 97.81 171 ALA A C 1
ATOM 1042 O O . ALA A 1 171 ? -14.282 -5.266 5.128 1.00 97.81 171 ALA A O 1
ATOM 1043 N N . PHE A 1 172 ? -15.617 -3.563 5.686 1.00 97.75 172 PHE A N 1
ATOM 1044 C CA . PHE A 1 172 ? -14.934 -3.237 6.927 1.00 97.75 172 PHE A CA 1
ATOM 1045 C C . PHE A 1 172 ? -15.936 -3.190 8.074 1.00 97.75 172 PHE A C 1
ATOM 1047 O O . PHE A 1 172 ? -16.876 -2.399 8.065 1.00 97.75 172 PHE A O 1
ATOM 1054 N N . THR A 1 173 ? -15.755 -4.070 9.052 1.00 98.00 173 THR A N 1
ATOM 1055 C CA . THR A 1 173 ? -16.565 -4.117 10.268 1.00 98.00 173 THR A CA 1
ATOM 1056 C C . THR A 1 173 ? -15.676 -3.894 11.476 1.00 98.00 173 THR A C 1
ATOM 1058 O O . THR A 1 173 ? -14.643 -4.544 11.621 1.00 98.00 173 THR A O 1
ATOM 1061 N N . ILE A 1 174 ? -16.081 -2.990 12.356 1.00 97.12 174 ILE A N 1
ATOM 1062 C CA . ILE A 1 174 ? -15.329 -2.663 13.561 1.00 97.12 174 ILE A CA 1
ATOM 1063 C C . ILE A 1 174 ? -16.274 -2.610 14.765 1.00 97.12 174 ILE A C 1
ATOM 1065 O O . ILE A 1 174 ? -17.293 -1.923 14.736 1.00 97.12 174 ILE A O 1
ATOM 1069 N N . GLN A 1 175 ? -15.971 -3.367 15.815 1.00 98.31 175 GLN A N 1
ATOM 1070 C CA . GLN A 1 175 ? -16.803 -3.482 17.010 1.00 98.31 175 GLN A CA 1
ATOM 1071 C C . GLN A 1 175 ? -15.952 -3.411 18.275 1.00 98.31 175 GLN A C 1
ATOM 1073 O O . GLN A 1 175 ? -14.914 -4.070 18.357 1.00 98.31 175 GLN A O 1
ATOM 1078 N N . ASP A 1 176 ? -16.395 -2.616 19.249 1.00 98.12 176 ASP A N 1
ATOM 1079 C CA . ASP A 1 176 ? -15.779 -2.501 20.577 1.00 98.12 176 ASP A CA 1
ATOM 1080 C C . ASP A 1 176 ? -14.248 -2.308 20.509 1.00 98.12 176 ASP A C 1
ATOM 1082 O O . ASP A 1 176 ? -13.469 -2.867 21.276 1.00 98.12 176 ASP A O 1
ATOM 1086 N N . THR A 1 177 ? -13.797 -1.538 19.515 1.00 97.31 177 THR A N 1
ATOM 1087 C CA . THR A 1 177 ? -12.387 -1.413 19.135 1.00 97.31 177 THR A CA 1
ATOM 1088 C C . THR A 1 177 ? -11.889 0.022 19.318 1.00 97.31 177 THR A C 1
ATOM 1090 O O . THR A 1 177 ? -12.584 0.999 19.021 1.00 97.31 177 THR A O 1
ATOM 1093 N N . LEU A 1 178 ? -10.645 0.146 19.782 1.00 96.62 178 LEU A N 1
ATOM 1094 C CA . LEU A 1 178 ? -9.929 1.405 19.972 1.00 96.62 178 LEU A CA 1
ATOM 1095 C C . LEU A 1 178 ? -8.906 1.620 18.848 1.00 96.62 178 LEU A C 1
ATOM 1097 O O . LEU A 1 178 ? -7.945 0.861 18.752 1.00 96.62 178 LEU A O 1
ATOM 1101 N N . LEU A 1 179 ? -9.062 2.681 18.053 1.00 94.94 179 LEU A N 1
ATOM 1102 C CA . LEU A 1 179 ? -8.045 3.213 17.136 1.00 94.94 179 LEU A CA 1
ATOM 1103 C C . LEU A 1 179 ? -7.650 4.604 17.633 1.00 94.94 179 LEU A C 1
ATOM 1105 O O . LEU A 1 179 ? -8.437 5.543 17.552 1.00 94.94 179 LEU A O 1
ATOM 1109 N N . ALA A 1 180 ? -6.457 4.731 18.202 1.00 94.56 180 ALA A N 1
ATOM 1110 C CA . ALA A 1 180 ? -6.050 5.974 18.845 1.00 94.56 180 ALA A CA 1
ATOM 1111 C C . ALA A 1 180 ? -4.537 6.154 18.866 1.00 94.56 180 ALA A C 1
ATOM 1113 O O . ALA A 1 180 ? -3.803 5.200 19.098 1.00 94.56 180 ALA A O 1
ATOM 1114 N N . ASN A 1 181 ? -4.081 7.396 18.742 1.00 93.06 181 ASN A N 1
ATOM 1115 C CA . ASN A 1 181 ? -2.671 7.774 18.718 1.00 93.06 181 ASN A CA 1
ATOM 1116 C C . ASN A 1 181 ? -1.868 7.035 17.637 1.00 93.06 181 ASN A C 1
ATOM 1118 O O . ASN A 1 181 ? -0.718 6.662 17.869 1.00 93.06 181 ASN A O 1
ATOM 1122 N N . ASN A 1 182 ? -2.469 6.785 16.474 1.00 91.94 182 ASN A N 1
ATOM 1123 C CA . ASN A 1 182 ? -1.714 6.316 15.312 1.00 91.94 182 ASN A CA 1
ATOM 1124 C C . ASN A 1 182 ? -1.239 7.517 14.474 1.00 91.94 182 ASN A C 1
ATOM 1126 O O . ASN A 1 182 ? -1.546 8.669 14.785 1.00 91.94 182 ASN A O 1
ATOM 1130 N N . GLY A 1 183 ? -0.448 7.254 13.431 1.00 86.00 183 GLY A N 1
ATOM 1131 C CA . GLY A 1 183 ? -0.053 8.260 12.442 1.00 86.00 183 GLY A CA 1
ATOM 1132 C C . GLY A 1 183 ? -1.252 8.921 11.743 1.00 86.00 183 GLY A C 1
ATOM 1133 O O . GLY A 1 183 ? -2.412 8.684 12.082 1.00 86.00 183 GLY A O 1
ATOM 1134 N N . ALA A 1 184 ? -0.986 9.760 10.739 1.00 84.00 184 ALA A N 1
ATOM 1135 C CA . ALA A 1 184 ? -2.044 10.492 10.043 1.00 84.00 184 ALA A CA 1
ATOM 1136 C C . ALA A 1 184 ? -3.142 9.557 9.495 1.00 84.00 184 ALA A C 1
ATOM 1138 O O . ALA A 1 184 ? -2.844 8.484 8.967 1.00 84.00 184 ALA A O 1
ATOM 1139 N N . SER A 1 185 ? -4.404 9.995 9.606 1.00 85.38 185 SER A N 1
ATOM 1140 C CA . SER A 1 185 ? -5.599 9.224 9.218 1.00 85.38 185 SER A CA 1
ATOM 1141 C C . SER A 1 185 ? -5.582 7.813 9.820 1.00 85.38 185 SER A C 1
ATOM 1143 O O . SER A 1 185 ? -5.236 6.852 9.149 1.00 85.38 185 SER A O 1
ATOM 1145 N N . GLU A 1 186 ? -5.887 7.665 11.109 1.00 88.44 186 GLU A N 1
ATOM 1146 C CA . GLU A 1 186 ? -5.698 6.402 11.848 1.00 88.44 186 GLU A CA 1
ATOM 1147 C C . GLU A 1 186 ? -6.513 5.247 11.263 1.00 88.44 186 GLU A C 1
ATOM 1149 O O . GLU A 1 186 ? -6.056 4.103 11.260 1.00 88.44 186 GLU A O 1
ATOM 1154 N N . CYS A 1 187 ? -7.704 5.566 10.764 1.00 90.88 187 CYS A N 1
ATOM 1155 C CA . CYS A 1 187 ? -8.544 4.692 9.969 1.00 90.88 187 CYS A CA 1
ATOM 1156 C C . CYS A 1 187 ? -8.785 5.362 8.619 1.00 90.88 187 CYS A C 1
ATOM 1158 O O . CYS A 1 187 ? -9.346 6.457 8.574 1.00 90.88 187 CYS A O 1
ATOM 1160 N N . PHE A 1 188 ? -8.378 4.702 7.540 1.00 91.25 188 PHE A N 1
ATOM 1161 C CA . PHE A 1 188 ? -8.557 5.190 6.180 1.00 91.25 188 PHE A CA 1
ATOM 1162 C C . PHE A 1 188 ? -9.147 4.091 5.299 1.00 91.25 188 PHE A C 1
ATOM 1164 O O . PHE A 1 188 ? -8.776 2.920 5.396 1.00 91.25 188 PHE A O 1
ATOM 1171 N N . PHE A 1 189 ? -10.069 4.453 4.419 1.00 90.62 189 PHE A N 1
ATOM 1172 C CA . PHE A 1 189 ? -10.577 3.537 3.410 1.00 90.62 189 PHE A CA 1
ATOM 1173 C C . PHE A 1 189 ? -10.831 4.264 2.097 1.00 90.62 189 PHE A C 1
ATOM 1175 O O . PHE A 1 189 ? -11.216 5.428 2.077 1.00 90.62 189 PHE A O 1
ATOM 1182 N N . THR A 1 190 ? -10.616 3.570 0.982 1.00 90.81 190 THR A N 1
ATOM 1183 C CA . THR A 1 190 ? -10.799 4.144 -0.354 1.00 90.81 190 THR A CA 1
ATOM 1184 C C . THR A 1 190 ? -11.300 3.103 -1.349 1.00 90.81 190 THR A C 1
ATOM 1186 O O . THR A 1 190 ? -11.037 1.904 -1.213 1.00 90.81 190 THR A O 1
ATOM 1189 N N . GLY A 1 191 ? -12.046 3.571 -2.349 1.00 91.00 191 GLY A N 1
ATOM 1190 C CA . GLY A 1 191 ? -12.749 2.733 -3.313 1.00 91.00 191 GLY A CA 1
ATOM 1191 C C . GLY A 1 191 ? -14.086 2.198 -2.797 1.00 91.00 191 GLY A C 1
ATOM 1192 O O . GLY A 1 191 ? -14.747 2.819 -1.964 1.00 91.00 191 GLY A O 1
ATOM 1193 N N . ASN A 1 192 ? -14.520 1.051 -3.324 1.00 93.94 192 ASN A N 1
ATOM 1194 C CA . ASN A 1 192 ? -15.823 0.464 -3.001 1.00 93.94 192 ASN A CA 1
ATOM 1195 C C . ASN A 1 192 ? -15.773 -0.354 -1.698 1.00 93.94 192 ASN A C 1
ATOM 1197 O O . ASN A 1 192 ? -15.645 -1.582 -1.721 1.00 93.94 192 ASN A O 1
ATOM 1201 N N . VAL A 1 193 ? -15.853 0.340 -0.560 1.00 95.94 193 VAL A N 1
ATOM 1202 C CA . VAL A 1 193 ? -15.800 -0.262 0.780 1.00 95.94 193 VAL A CA 1
ATOM 1203 C C . VAL A 1 193 ? -17.134 -0.081 1.501 1.00 95.94 193 VAL A C 1
ATOM 1205 O O . VAL A 1 193 ? -17.575 1.039 1.745 1.00 95.94 193 VAL A O 1
ATOM 1208 N N . THR A 1 194 ? -17.770 -1.187 1.892 1.00 97.25 194 THR A N 1
ATOM 1209 C CA . THR A 1 194 ? -18.939 -1.156 2.785 1.00 97.25 194 THR A CA 1
ATOM 1210 C C . THR A 1 194 ? -18.471 -1.158 4.233 1.00 97.25 194 THR A C 1
ATOM 1212 O O . THR A 1 194 ? -17.757 -2.074 4.639 1.00 97.25 194 THR A O 1
ATOM 1215 N N . THR A 1 195 ? -18.877 -0.167 5.025 1.00 95.50 195 THR A N 1
ATOM 1216 C CA . THR A 1 195 ? -18.436 -0.020 6.418 1.00 95.50 195 THR A CA 1
ATOM 1217 C C . THR A 1 195 ? -19.578 -0.252 7.409 1.00 95.50 195 THR A C 1
ATOM 1219 O O . THR A 1 195 ? -20.733 0.088 7.157 1.00 95.50 195 THR A O 1
ATOM 1222 N N . SER A 1 196 ? -19.264 -0.852 8.556 1.00 96.88 196 SER A N 1
ATOM 1223 C CA . SER A 1 196 ? -20.178 -0.996 9.691 1.00 96.88 196 SER A CA 1
ATOM 1224 C C . SER A 1 196 ? -19.400 -0.932 10.998 1.00 96.88 196 SER A C 1
ATOM 1226 O O . SER A 1 196 ? -18.281 -1.436 11.084 1.00 96.88 196 SER A O 1
ATOM 1228 N N . GLY A 1 197 ? -19.983 -0.346 12.040 1.00 95.06 197 GLY A N 1
ATOM 1229 C CA . GLY A 1 197 ? -19.375 -0.456 13.353 1.00 95.06 197 GLY A CA 1
ATOM 1230 C C . GLY A 1 197 ? -20.218 0.044 14.509 1.00 95.06 197 GLY A C 1
ATOM 1231 O O . GLY A 1 197 ? -21.115 0.867 14.337 1.00 95.06 197 GLY A O 1
ATOM 1232 N N . VAL A 1 198 ? -19.916 -0.485 15.695 1.00 96.19 198 VAL A N 1
ATOM 1233 C CA . VAL A 1 198 ? -20.593 -0.174 16.960 1.00 96.19 198 VAL A CA 1
ATOM 1234 C C . VAL A 1 198 ? -19.583 -0.173 18.112 1.00 96.19 198 VAL A C 1
ATOM 1236 O O . VAL A 1 198 ? -18.664 -0.982 18.119 1.00 96.19 198 VAL A O 1
ATOM 1239 N N . GLY A 1 199 ? -19.739 0.725 19.087 1.00 94.94 199 GLY A N 1
ATOM 1240 C CA . GLY A 1 199 ? -18.928 0.692 20.318 1.00 94.94 199 GLY A CA 1
ATOM 1241 C C . GLY A 1 199 ? -17.454 1.099 20.168 1.00 94.94 199 GLY A C 1
ATOM 1242 O O . GLY A 1 199 ? -16.650 0.799 21.042 1.00 94.94 199 GLY A O 1
ATOM 1243 N N . ASN A 1 200 ? -17.076 1.786 19.086 1.00 95.25 200 ASN A N 1
ATOM 1244 C CA . ASN A 1 200 ? -15.670 2.099 18.801 1.00 95.25 200 ASN A CA 1
ATOM 1245 C C . ASN A 1 200 ? -15.262 3.503 19.243 1.00 95.25 200 ASN A C 1
ATOM 1247 O O . ASN A 1 200 ? -16.061 4.440 19.187 1.00 95.25 200 ASN A O 1
ATOM 1251 N N . LEU A 1 201 ? -13.978 3.658 19.565 1.00 93.69 201 LEU A N 1
ATOM 1252 C CA . LEU A 1 201 ? -13.326 4.958 19.688 1.00 93.69 201 LEU A CA 1
ATOM 1253 C C . LEU A 1 201 ? -12.271 5.090 18.588 1.00 93.69 201 LEU A C 1
ATOM 1255 O O . LEU A 1 201 ? -11.306 4.331 18.579 1.00 93.69 201 LEU A O 1
ATOM 1259 N N . VAL A 1 202 ? -12.451 6.062 17.689 1.00 89.44 202 VAL A N 1
ATOM 1260 C CA . VAL A 1 202 ? -11.480 6.408 16.638 1.00 89.44 202 VAL A CA 1
ATOM 1261 C C . VAL A 1 202 ? -11.140 7.892 16.751 1.00 89.44 202 VAL A C 1
ATOM 1263 O O . VAL A 1 202 ? -12.055 8.715 16.699 1.00 89.44 202 VAL A O 1
ATOM 1266 N N . MET A 1 203 ? -9.867 8.246 16.961 1.00 87.00 203 MET A N 1
ATOM 1267 C CA . MET A 1 203 ? -9.482 9.638 17.242 1.00 87.00 203 MET A CA 1
ATOM 1268 C C . MET A 1 203 ? -9.307 10.484 15.976 1.00 87.00 203 MET A C 1
ATOM 1270 O O . MET A 1 203 ? -9.589 11.681 16.012 1.00 87.00 203 MET A O 1
ATOM 1274 N N . SER A 1 204 ? -8.879 9.894 14.858 1.00 80.50 204 SER A N 1
ATOM 1275 C CA . SER A 1 204 ? -8.742 10.592 13.577 1.00 80.50 204 SER A CA 1
ATOM 1276 C C . SER A 1 204 ? -9.037 9.675 12.387 1.00 80.50 204 SER A C 1
ATOM 1278 O O . SER A 1 204 ? -8.336 8.695 12.144 1.00 80.50 204 SER A O 1
ATOM 1280 N N . ASN A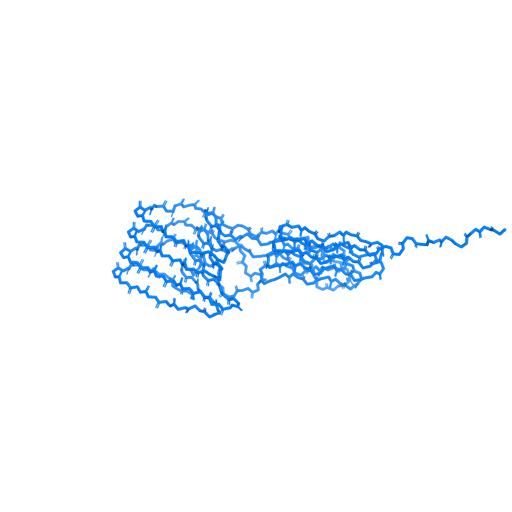 1 205 ? -10.082 10.020 11.633 1.00 75.69 205 ASN A N 1
ATOM 1281 C CA . ASN A 1 205 ? -10.473 9.344 10.393 1.00 75.69 205 ASN A CA 1
ATOM 1282 C C . ASN A 1 205 ? -9.988 10.153 9.183 1.00 75.69 205 ASN A C 1
ATOM 1284 O O . ASN A 1 205 ? -10.005 11.386 9.240 1.00 75.69 205 ASN A O 1
ATOM 1288 N N . GLY A 1 206 ? -9.592 9.464 8.112 1.00 57.50 206 GLY A N 1
ATOM 1289 C CA . GLY A 1 206 ? -9.271 10.061 6.809 1.00 57.50 206 GLY A CA 1
ATOM 1290 C C . GLY A 1 206 ? -10.195 9.589 5.702 1.00 57.50 206 GLY A C 1
ATOM 1291 O O . GLY A 1 206 ? -10.810 8.511 5.870 1.00 57.50 206 GLY A O 1
#

Foldseek 3Di:
DPPPDPPQLDEWAAAAACGATAAGCAEWHAYYHQHETHAYNAYEWHAYYQFYWTHAALHIHHYHPQWWTAYNVKTIKGWFAAQADEEEQEADADELEEAAAGEGEWGAIDQPDDPRDGHIYIGWGAQLHYEYENEEYAYENYEFAHGQIDDPRDDPWRQQHYEYEYPPAYEYEYELYEQDHGYTAVYEYDDHYHYYYDNYDHDHHD